Protein AF-0000000086684929 (afdb_homodimer)

Secondary structure (DSSP, 8-state):
-EEEEEEEESS-HHHHHHHHH-GGGGGGT-SSEEEEEE-TT--S--TT-EEEEEEEEEETTEEEEEEEEEEEEEEETTTEEEEEEEPSSS--EEEEEEEEEEESSSS-EEEEEEEEE-SSS--HHHHHHHH-GGGHHHHHHHHHHHHHHHHHHHHHHHHHHHHHH--/-EEEEEEEESS-HHHHHHHHH-GGGGGGT-SSEEEEEE-TT--S--TT-EEEEEEEEEETTEEEEEEEEEEEEEEETTTEEEEEEEPSSS--EEEEEEEEEEESSSS-EEEEEEEEE-SSS--HHHHHHHH-GGGHHHHHHHHHHHHHHHHHHHHHHHHHHHHHHH-

InterPro domains:
  IPR019587 Polyketide cyclase/dehydrase [PF10604] (3-163)
  IPR023393 START-like domain superfamily [G3DSA:3.30.530.20] (1-166)

Radius of gyration: 25.41 Å; Cα contacts (8 Å, |Δi|>4): 736; chains: 2; bounding box: 50×81×49 Å

Nearest PDB structures (foldseek):
  4xrw-assembly1_A  TM=7.288E-01  e=4.968E-08  Amycolatopsis orientalis
  4xrt-assembly1_A  TM=7.512E-01  e=3.433E-07  Streptomyces steffisburgensis
  4dsc-assembly1_B  TM=6.476E-01  e=2.844E-06  Arabidopsis thaliana
  2il5-assembly1_A  TM=6.057E-01  e=1.754E-06  Staphylococcus aureus subsp. aureus USA300
  1jss-assembly2_B  TM=5.641E-01  e=6.942E-04  Mus musculus

Structure (mmCIF, N/CA/C/O backbone):
data_AF-0000000086684929-model_v1
#
loop_
_entity.id
_entity.type
_entity.pdbx_description
1 polymer 'Polyketide cyclase / dehydrase and lipid transport'
#
loop_
_atom_site.group_PDB
_atom_site.id
_atom_site.type_symbol
_atom_site.label_atom_id
_atom_site.label_alt_id
_atom_site.label_comp_id
_atom_site.label_asym_id
_atom_site.label_entity_id
_atom_site.label_seq_id
_atom_site.pdbx_PDB_ins_code
_atom_site.Cartn_x
_atom_site.Cartn_y
_atom_site.Cartn_z
_atom_site.occupancy
_atom_site.B_iso_or_equiv
_atom_site.auth_seq_id
_atom_site.auth_comp_id
_atom_site.auth_asym_id
_atom_site.auth_atom_id
_atom_site.pdbx_PDB_model_num
ATOM 1 N N . MET A 1 1 ? 15.18 -15.984 -14.781 1 94.75 1 MET A N 1
ATOM 2 C CA . MET A 1 1 ? 14.969 -16.719 -13.531 1 94.75 1 MET A CA 1
ATOM 3 C C . MET A 1 1 ? 13.703 -17.562 -13.602 1 94.75 1 MET A C 1
ATOM 5 O O . MET A 1 1 ? 12.68 -17.109 -14.125 1 94.75 1 MET A O 1
ATOM 9 N N . ALA A 1 2 ? 13.734 -18.781 -13.07 1 97.94 2 ALA A N 1
ATOM 10 C CA . ALA A 1 2 ? 12.578 -19.672 -13 1 97.94 2 ALA A CA 1
ATOM 11 C C . ALA A 1 2 ? 12.594 -20.484 -11.711 1 97.94 2 ALA A C 1
ATOM 13 O O . ALA A 1 2 ? 13.648 -20.938 -11.258 1 97.94 2 ALA A O 1
ATOM 14 N N . VAL A 1 3 ? 11.445 -20.656 -11.141 1 98.69 3 VAL A N 1
ATOM 15 C CA . VAL A 1 3 ? 11.312 -21.469 -9.938 1 98.69 3 VAL A CA 1
ATOM 16 C C . VAL A 1 3 ? 10.047 -22.312 -10.016 1 98.69 3 VAL A C 1
ATOM 18 O O . VAL A 1 3 ? 9.125 -21.984 -10.766 1 98.69 3 VAL A O 1
ATOM 21 N N . SER A 1 4 ? 10.062 -23.422 -9.305 1 98.88 4 SER A N 1
ATOM 22 C CA . SER A 1 4 ? 8.914 -24.328 -9.227 1 98.88 4 SER A CA 1
ATOM 23 C C . SER A 1 4 ? 8.875 -25.062 -7.891 1 98.88 4 SER A C 1
ATOM 25 O O . SER A 1 4 ? 9.922 -25.375 -7.32 1 98.88 4 SER A O 1
ATOM 27 N N . GLU A 1 5 ? 7.703 -25.281 -7.375 1 98.88 5 GLU A N 1
ATOM 28 C CA . GLU A 1 5 ? 7.445 -26.078 -6.176 1 98.88 5 GLU A CA 1
ATOM 29 C C . GLU A 1 5 ? 6.254 -27.016 -6.375 1 98.88 5 GLU A C 1
ATOM 31 O O . GLU A 1 5 ? 5.348 -26.703 -7.152 1 98.88 5 GLU A O 1
ATOM 36 N N . SER A 1 6 ? 6.27 -28.125 -5.695 1 98.88 6 SER A N 1
ATOM 37 C CA . SER A 1 6 ? 5.176 -29.078 -5.84 1 98.88 6 SER A CA 1
ATOM 38 C C . SER A 1 6 ? 4.785 -29.672 -4.492 1 98.88 6 SER A C 1
ATOM 40 O O . SER A 1 6 ? 5.543 -29.578 -3.523 1 98.88 6 SER A O 1
ATOM 42 N N . VAL A 1 7 ? 3.621 -30.219 -4.477 1 98.88 7 VAL A N 1
ATOM 43 C CA . VAL A 1 7 ? 3.131 -30.922 -3.297 1 98.88 7 VAL A CA 1
ATOM 44 C C . VAL A 1 7 ? 2.258 -32.094 -3.725 1 98.88 7 VAL A C 1
ATOM 46 O O . VAL A 1 7 ? 1.55 -32.031 -4.73 1 98.88 7 VAL A O 1
ATOM 49 N N . THR A 1 8 ? 2.371 -33.156 -3.043 1 98.81 8 THR A N 1
ATOM 50 C CA . THR A 1 8 ? 1.438 -34.281 -3.191 1 98.81 8 THR A CA 1
ATOM 51 C C . THR A 1 8 ? 0.249 -34.125 -2.25 1 98.81 8 THR A C 1
ATOM 53 O O . THR A 1 8 ? 0.421 -33.781 -1.076 1 98.81 8 THR A O 1
ATOM 56 N N . VAL A 1 9 ? -0.885 -34.375 -2.795 1 98.75 9 VAL A N 1
ATOM 57 C CA . VAL A 1 9 ? -2.119 -34.125 -2.057 1 98.75 9 VAL A CA 1
ATOM 58 C C . VAL A 1 9 ? -2.994 -35.375 -2.076 1 98.75 9 VAL A C 1
ATOM 60 O O . VAL A 1 9 ? -3.154 -36 -3.121 1 98.75 9 VAL A O 1
ATOM 63 N N . ALA A 1 10 ? -3.6 -35.719 -0.967 1 98.44 10 ALA A N 1
ATOM 64 C CA . ALA A 1 10 ? -4.52 -36.875 -0.856 1 98.44 10 ALA A CA 1
ATOM 65 C C . ALA A 1 10 ? -5.934 -36.469 -1.267 1 98.44 10 ALA A C 1
ATOM 67 O O . ALA A 1 10 ? -6.852 -36.469 -0.441 1 98.44 10 ALA A O 1
ATOM 68 N N . CYS A 1 11 ? -6.094 -36.25 -2.555 1 98.19 11 CYS A N 1
ATOM 69 C CA . CYS A 1 11 ? -7.395 -35.938 -3.137 1 98.19 11 CYS A CA 1
ATOM 70 C C . CYS A 1 11 ? -7.426 -36.281 -4.621 1 98.19 11 CYS A C 1
ATOM 72 O O . CYS A 1 11 ? -6.379 -36.438 -5.246 1 98.19 11 CYS A O 1
ATOM 74 N N . PRO A 1 12 ? -8.68 -36.531 -5.125 1 97.81 12 PRO A N 1
ATOM 75 C CA . PRO A 1 12 ? -8.773 -36.719 -6.574 1 97.81 12 PRO A CA 1
ATOM 76 C C . PRO A 1 12 ? -8.266 -35.5 -7.352 1 97.81 12 PRO A C 1
ATOM 78 O O . PRO A 1 12 ? -8.445 -34.375 -6.918 1 97.81 12 PRO A O 1
ATOM 81 N N . ALA A 1 13 ? -7.633 -35.75 -8.5 1 98.25 13 ALA A N 1
ATOM 82 C CA . ALA A 1 13 ? -7.059 -34.688 -9.32 1 98.25 13 ALA A CA 1
ATOM 83 C C . ALA A 1 13 ? -8.117 -33.656 -9.695 1 98.25 13 ALA A C 1
ATOM 85 O O . ALA A 1 13 ? -7.816 -32.469 -9.812 1 98.25 13 ALA A O 1
ATOM 86 N N . GLY A 1 14 ? -9.305 -34.125 -9.867 1 97.81 14 GLY A N 1
ATOM 87 C CA . GLY A 1 14 ? -10.383 -33.219 -10.234 1 97.81 14 GLY A CA 1
ATOM 88 C C . GLY A 1 14 ? -10.617 -32.125 -9.203 1 97.81 14 GLY A C 1
ATOM 89 O O . GLY A 1 14 ? -10.852 -30.984 -9.555 1 97.81 14 GLY A O 1
ATOM 90 N N . SER A 1 15 ? -10.578 -32.469 -7.945 1 97.94 15 SER A N 1
ATOM 91 C CA . SER A 1 15 ? -10.758 -31.5 -6.867 1 97.94 15 SER A CA 1
ATOM 92 C C . SER A 1 15 ? -9.641 -30.453 -6.867 1 97.94 15 SER A C 1
ATOM 94 O O . SER A 1 15 ? -9.898 -29.266 -6.711 1 97.94 15 SER A O 1
ATOM 96 N N . ALA A 1 16 ? -8.469 -30.953 -7.066 1 98.5 16 ALA A N 1
ATOM 97 C CA . ALA A 1 16 ? -7.316 -30.062 -7.117 1 98.5 16 ALA A CA 1
ATOM 98 C C . ALA A 1 16 ? -7.418 -29.109 -8.305 1 98.5 16 ALA A C 1
ATOM 100 O O . ALA A 1 16 ? -7.141 -27.906 -8.172 1 98.5 16 ALA A O 1
ATOM 101 N N . TRP A 1 17 ? -7.84 -29.656 -9.375 1 98.44 17 TRP A N 1
ATOM 102 C CA . TRP A 1 17 ? -7.969 -28.859 -10.586 1 98.44 17 TRP A CA 1
ATOM 103 C C . TRP A 1 17 ? -9 -27.75 -10.398 1 98.44 17 TRP A C 1
ATOM 105 O O . TRP A 1 17 ? -8.758 -26.594 -10.758 1 98.44 17 TRP A O 1
ATOM 115 N N . GLN A 1 18 ? -10.07 -28.062 -9.852 1 97.69 18 GLN A N 1
ATOM 116 C CA . GLN A 1 18 ? -11.109 -27.078 -9.609 1 97.69 18 GLN A CA 1
ATOM 117 C C . GLN A 1 18 ? -10.586 -25.938 -8.727 1 97.69 18 GLN A C 1
ATOM 119 O O . GLN A 1 18 ? -10.844 -24.766 -8.992 1 97.69 18 GLN A O 1
ATOM 124 N N . LEU A 1 19 ? -9.852 -26.281 -7.715 1 98.06 19 LEU A N 1
ATOM 125 C CA . LEU A 1 19 ? -9.336 -25.266 -6.793 1 98.06 19 LEU A CA 1
ATOM 126 C C . LEU A 1 19 ? -8.344 -24.344 -7.492 1 98.06 19 LEU A C 1
ATOM 128 O O . LEU A 1 19 ? -8.422 -23.125 -7.359 1 98.06 19 LEU A O 1
ATOM 132 N N . VAL A 1 20 ? -7.43 -24.938 -8.281 1 97.38 20 VAL A N 1
ATOM 133 C CA . VAL A 1 20 ? -6.375 -24.141 -8.898 1 97.38 20 VAL A CA 1
ATOM 134 C C . VAL A 1 20 ? -6.977 -23.203 -9.938 1 97.38 20 VAL A C 1
ATOM 136 O O . VAL A 1 20 ? -6.445 -22.125 -10.18 1 97.38 20 VAL A O 1
ATOM 139 N N . CYS A 1 21 ? -8.102 -23.562 -10.461 1 97 21 CYS A N 1
ATOM 140 C CA . CYS A 1 21 ? -8.742 -22.766 -11.492 1 97 21 CYS A CA 1
ATOM 141 C C . CYS A 1 21 ? -9.617 -21.688 -10.883 1 97 21 CYS A C 1
ATOM 143 O O . CYS A 1 21 ? -10.07 -20.781 -11.586 1 97 21 CYS A O 1
ATOM 145 N N . THR A 1 22 ? -9.906 -21.781 -9.641 1 97.62 22 THR A N 1
ATOM 146 C CA . THR A 1 22 ? -10.711 -20.781 -8.961 1 97.62 22 THR A CA 1
ATOM 147 C C . THR A 1 22 ? -9.828 -19.641 -8.438 1 97.62 22 THR A C 1
ATOM 149 O O . THR A 1 22 ? -9.648 -19.516 -7.227 1 97.62 22 THR A O 1
ATOM 152 N N . ILE A 1 23 ? -9.414 -18.781 -9.305 1 98.25 23 ILE A N 1
ATOM 153 C CA . ILE A 1 23 ? -8.391 -17.781 -9 1 98.25 23 ILE A CA 1
ATOM 154 C C . ILE A 1 23 ? -8.906 -16.828 -7.922 1 98.25 23 ILE A C 1
ATOM 156 O O . ILE A 1 23 ? -8.117 -16.219 -7.203 1 98.25 23 ILE A O 1
ATOM 160 N N . GLU A 1 24 ? -10.25 -16.719 -7.734 1 97.94 24 GLU A N 1
ATOM 161 C CA . GLU A 1 24 ? -10.859 -15.812 -6.762 1 97.94 24 GLU A CA 1
ATOM 162 C C . GLU A 1 24 ? -10.516 -16.219 -5.336 1 97.94 24 GLU A C 1
ATOM 164 O O . GLU A 1 24 ? -10.641 -15.43 -4.402 1 97.94 24 GLU A O 1
ATOM 169 N N . ARG A 1 25 ? -10.039 -17.422 -5.168 1 98.38 25 ARG A N 1
ATOM 170 C CA . ARG A 1 25 ? -9.734 -17.938 -3.834 1 98.38 25 ARG A CA 1
ATOM 171 C C . ARG A 1 25 ? -8.258 -17.781 -3.504 1 98.38 25 ARG A C 1
ATOM 173 O O . ARG A 1 25 ? -7.816 -18.141 -2.414 1 98.38 25 ARG A O 1
ATOM 180 N N . ILE A 1 26 ? -7.488 -17.25 -4.418 1 98.56 26 ILE A N 1
ATOM 181 C CA . ILE A 1 26 ? -6.039 -17.219 -4.277 1 98.56 26 ILE A CA 1
ATOM 182 C C . ILE A 1 26 ? -5.664 -16.547 -2.957 1 98.56 26 ILE A C 1
ATOM 184 O O . ILE A 1 26 ? -4.668 -16.906 -2.328 1 98.56 26 ILE A O 1
ATOM 188 N N . GLY A 1 27 ? -6.438 -15.555 -2.52 1 98.5 27 GLY A N 1
ATOM 189 C CA . GLY A 1 27 ? -6.164 -14.812 -1.299 1 98.5 27 GLY A CA 1
ATOM 190 C C . GLY A 1 27 ? -6.18 -15.688 -0.057 1 98.5 27 GLY A C 1
ATOM 191 O O . GLY A 1 27 ? -5.602 -15.32 0.97 1 98.5 27 GLY A O 1
ATOM 192 N N . GLU A 1 28 ? -6.898 -16.781 -0.115 1 98.25 28 GLU A N 1
ATOM 193 C CA . GLU A 1 28 ? -6.918 -17.75 0.982 1 98.25 28 GLU A CA 1
ATOM 194 C C . GLU A 1 28 ? -5.566 -18.438 1.128 1 98.25 28 GLU A C 1
ATOM 196 O O . GLU A 1 28 ? -5.258 -19 2.188 1 98.25 28 GLU A O 1
ATOM 201 N N . PHE A 1 29 ? -4.73 -18.422 0.089 1 98.69 29 PHE A N 1
ATOM 202 C CA . PHE A 1 29 ? -3.592 -19.328 0.057 1 98.69 29 PHE A CA 1
ATOM 203 C C . PHE A 1 29 ? -2.287 -18.562 -0.1 1 98.69 29 PHE A C 1
ATOM 205 O O . PHE A 1 29 ? -1.319 -18.812 0.62 1 98.69 29 PHE A O 1
ATOM 212 N N . SER A 1 30 ? -2.199 -17.656 -1.012 1 98.5 30 SER A N 1
ATOM 213 C CA . SER A 1 30 ? -0.975 -16.938 -1.349 1 98.5 30 SER A CA 1
ATOM 214 C C . SER A 1 30 ? -0.605 -15.93 -0.26 1 98.5 30 SER A C 1
ATOM 216 O O . SER A 1 30 ? -1.458 -15.172 0.208 1 98.5 30 SER A O 1
ATOM 218 N N . PRO A 1 31 ? 0.632 -15.867 0.149 1 98.12 31 PRO A N 1
ATOM 219 C CA . PRO A 1 31 ? 1.062 -14.844 1.11 1 98.12 31 PRO A CA 1
ATOM 220 C C . PRO A 1 31 ? 1.263 -13.477 0.467 1 98.12 31 PRO A C 1
ATOM 222 O O . PRO A 1 31 ? 1.467 -12.484 1.171 1 98.12 31 PRO A O 1
ATOM 225 N N . GLU A 1 32 ? 1.276 -13.406 -0.856 1 98.06 32 GLU A N 1
ATOM 226 C CA . GLU A 1 32 ? 1.573 -12.172 -1.576 1 98.06 32 GLU A CA 1
ATOM 227 C C . GLU A 1 32 ? 0.374 -11.711 -2.398 1 98.06 32 GLU A C 1
ATOM 229 O O . GLU A 1 32 ? -0.009 -10.539 -2.346 1 98.06 32 GLU A O 1
ATOM 234 N N . CYS A 1 33 ? -0.235 -12.586 -3.209 1 98.56 33 CYS A N 1
ATOM 235 C CA . CYS A 1 33 ? -1.413 -12.227 -3.992 1 98.56 33 CYS A CA 1
ATOM 236 C C . CYS A 1 33 ? -2.668 -12.234 -3.127 1 98.56 33 CYS A C 1
ATOM 238 O O . CYS A 1 33 ? -3.182 -13.305 -2.787 1 98.56 33 CYS A O 1
ATOM 240 N N . ALA A 1 34 ? -3.24 -11.125 -2.863 1 98.31 34 ALA A N 1
ATOM 241 C CA . ALA A 1 34 ? -4.336 -10.977 -1.908 1 98.31 34 ALA A CA 1
ATOM 242 C C . ALA A 1 34 ? -5.68 -11.266 -2.566 1 98.31 34 ALA A C 1
ATOM 244 O O . ALA A 1 34 ? -6.613 -11.727 -1.905 1 98.31 34 ALA A O 1
ATOM 245 N N . GLU A 1 35 ? -5.766 -10.945 -3.832 1 98.56 35 GLU A N 1
ATOM 246 C CA . GLU A 1 35 ? -7.023 -11.188 -4.535 1 98.56 35 GLU A CA 1
ATOM 247 C C . GLU A 1 35 ? -6.801 -11.266 -6.047 1 98.56 35 GLU A C 1
ATOM 249 O O . GLU A 1 35 ? -5.793 -10.773 -6.555 1 98.56 35 GLU A O 1
ATOM 254 N N . ALA A 1 36 ? -7.773 -11.859 -6.73 1 98.62 36 ALA A N 1
ATOM 255 C CA . ALA A 1 36 ? -7.812 -11.922 -8.188 1 98.62 36 ALA A CA 1
ATOM 256 C C . ALA A 1 36 ? -9.25 -11.891 -8.703 1 98.62 36 ALA A C 1
ATOM 258 O O . ALA A 1 36 ? -10.148 -12.453 -8.07 1 98.62 36 ALA A O 1
ATOM 259 N N . HIS A 1 37 ? -9.367 -11.242 -9.852 1 98.38 37 HIS A N 1
ATOM 260 C CA . HIS A 1 37 ? -10.703 -11.117 -10.438 1 98.38 37 HIS A CA 1
ATOM 261 C C . HIS A 1 37 ? -10.641 -11.188 -11.961 1 98.38 37 HIS A C 1
ATOM 263 O O . HIS A 1 37 ? -9.812 -10.523 -12.586 1 98.38 37 HIS A O 1
ATOM 269 N N . TRP A 1 38 ? -11.547 -11.938 -12.477 1 98.56 38 TRP A N 1
ATOM 270 C CA . TRP A 1 38 ? -11.648 -12.031 -13.93 1 98.56 38 TRP A CA 1
ATOM 271 C C . TRP A 1 38 ? -12.109 -10.711 -14.531 1 98.56 38 TRP A C 1
ATOM 273 O O . TRP A 1 38 ? -12.828 -9.945 -13.883 1 98.56 38 TRP A O 1
ATOM 283 N N . LEU A 1 39 ? -11.648 -10.523 -15.719 1 98.31 39 LEU A N 1
ATOM 284 C CA . LEU A 1 39 ? -12.016 -9.305 -16.438 1 98.31 39 LEU A CA 1
ATOM 285 C C . LEU A 1 39 ? -12.898 -9.617 -17.625 1 98.31 39 LEU A C 1
ATOM 287 O O . LEU A 1 39 ? -12.992 -10.773 -18.047 1 98.31 39 LEU A O 1
ATOM 291 N N . ASP A 1 40 ? -13.562 -8.594 -18.094 1 97.25 40 ASP A N 1
ATOM 292 C CA . ASP A 1 40 ? -14.25 -8.594 -19.375 1 97.25 40 ASP A CA 1
ATOM 293 C C . ASP A 1 40 ? -15.312 -9.695 -19.422 1 97.25 40 ASP A C 1
ATOM 295 O O . ASP A 1 40 ? -15.484 -10.344 -20.453 1 97.25 40 ASP A O 1
ATOM 299 N N . GLY A 1 41 ? -15.828 -10.078 -18.312 1 96.5 41 GLY A N 1
ATOM 300 C CA . GLY A 1 41 ? -16.938 -11 -18.266 1 96.5 41 GLY A CA 1
ATOM 301 C C . GLY A 1 41 ? -16.516 -12.453 -18.141 1 96.5 41 GLY A C 1
ATOM 302 O O . GLY A 1 41 ? -17.344 -13.352 -18.109 1 96.5 41 GLY A O 1
ATOM 303 N N . ALA A 1 42 ? -15.219 -12.703 -18.156 1 96.75 42 ALA A N 1
ATOM 304 C CA . ALA A 1 42 ? -14.734 -14.062 -17.969 1 96.75 42 ALA A CA 1
ATOM 305 C C . ALA A 1 42 ? -15.102 -14.586 -16.578 1 96.75 42 ALA A C 1
ATOM 307 O O . ALA A 1 42 ? -15.164 -13.812 -15.617 1 96.75 42 ALA A O 1
ATOM 308 N N . THR A 1 43 ? -15.344 -15.93 -16.516 1 94.69 43 THR A N 1
ATOM 309 C CA . THR A 1 43 ? -15.711 -16.516 -15.234 1 94.69 43 THR A CA 1
ATOM 310 C C . THR A 1 43 ? -14.812 -17.719 -14.914 1 94.69 43 THR A C 1
ATOM 312 O O . THR A 1 43 ? -15.039 -18.422 -13.93 1 94.69 43 THR A O 1
ATOM 315 N N . GLY A 1 44 ? -13.891 -17.953 -15.789 1 95.88 44 GLY A N 1
ATOM 316 C CA . GLY A 1 44 ? -12.961 -19.062 -15.617 1 95.88 44 GLY A CA 1
ATOM 317 C C . GLY A 1 44 ? -11.844 -19.078 -16.641 1 95.88 44 GLY A C 1
ATOM 318 O O . GLY A 1 44 ? -11.781 -18.188 -17.5 1 95.88 44 GLY A O 1
ATOM 319 N N . PRO A 1 45 ? -10.961 -20.016 -16.469 1 96.88 45 PRO A N 1
ATOM 320 C CA . PRO A 1 45 ? -9.797 -20.047 -17.359 1 96.88 45 PRO A CA 1
ATOM 321 C C . PRO A 1 45 ? -10.164 -20.375 -18.797 1 96.88 45 PRO A C 1
ATOM 323 O O . PRO A 1 45 ? -10.922 -21.328 -19.047 1 96.88 45 PRO A O 1
ATOM 326 N N . ALA A 1 46 ? -9.75 -19.656 -19.672 1 97.81 46 ALA A N 1
ATOM 327 C CA . ALA A 1 46 ? -9.734 -19.828 -21.125 1 97.81 46 ALA A CA 1
ATOM 328 C C . ALA A 1 46 ? -8.578 -19.078 -21.766 1 97.81 46 ALA A C 1
ATOM 330 O O . ALA A 1 46 ? -8.242 -17.969 -21.328 1 97.81 46 ALA A O 1
ATOM 331 N N . VAL A 1 47 ? -8.023 -19.781 -22.75 1 98.44 47 VAL A N 1
ATOM 332 C CA . VAL A 1 47 ? -6.918 -19.094 -23.406 1 98.44 47 VAL A CA 1
ATOM 333 C C . VAL A 1 47 ? -7.379 -17.719 -23.891 1 98.44 47 VAL A C 1
ATOM 335 O O . VAL A 1 47 ? -8.422 -17.609 -24.531 1 98.44 47 VAL A O 1
ATOM 338 N N . GLY A 1 48 ? -6.672 -16.734 -23.484 1 98.44 48 GLY A N 1
ATOM 339 C CA . GLY A 1 48 ? -7.012 -15.375 -23.844 1 98.44 48 GLY A CA 1
ATOM 340 C C . GLY A 1 48 ? -7.777 -14.648 -22.75 1 98.44 48 GLY A C 1
ATOM 341 O O . GLY A 1 48 ? -7.859 -13.414 -22.766 1 98.44 48 GLY A O 1
ATOM 342 N N . ALA A 1 49 ? -8.414 -15.367 -21.828 1 98.56 49 ALA A N 1
ATOM 343 C CA . ALA A 1 49 ? -9.102 -14.734 -20.703 1 98.56 49 ALA A CA 1
ATOM 344 C C . ALA A 1 49 ? -8.133 -13.938 -19.844 1 98.56 49 ALA A C 1
ATOM 346 O O . ALA A 1 49 ? -6.98 -14.336 -19.656 1 98.56 49 ALA A O 1
ATOM 347 N N . ARG A 1 50 ? -8.617 -12.844 -19.406 1 98.69 50 ARG A N 1
ATOM 348 C CA . ARG A 1 50 ? -7.781 -11.961 -18.609 1 98.69 50 ARG A CA 1
ATOM 349 C C . ARG A 1 50 ? -8.32 -11.836 -17.188 1 98.69 50 ARG A C 1
ATOM 351 O O . ARG A 1 50 ? -9.516 -12.031 -16.953 1 98.69 50 ARG A O 1
ATOM 358 N N . PHE A 1 51 ? -7.391 -11.523 -16.219 1 98.81 51 PHE A N 1
ATOM 359 C CA . PHE A 1 51 ? -7.766 -11.234 -14.844 1 98.81 51 PHE A CA 1
ATOM 360 C C . PHE A 1 51 ? -6.742 -10.312 -14.188 1 98.81 51 PHE A C 1
ATOM 362 O O . PHE A 1 51 ? -5.598 -10.227 -14.641 1 98.81 51 PHE A O 1
ATOM 369 N N . ASP A 1 52 ? -7.215 -9.625 -13.188 1 98.62 52 ASP A N 1
ATOM 370 C CA . ASP A 1 52 ? -6.328 -8.805 -12.367 1 98.62 52 ASP A CA 1
ATOM 371 C C . ASP A 1 52 ? -5.953 -9.523 -11.07 1 98.62 52 ASP A C 1
ATOM 373 O O . ASP A 1 52 ? -6.816 -10.094 -10.398 1 98.62 52 ASP A O 1
ATOM 377 N N . GLY A 1 53 ? -4.684 -9.531 -10.805 1 98.56 53 GLY A N 1
ATOM 378 C CA . GLY A 1 53 ? -4.195 -9.945 -9.5 1 98.56 53 GLY A CA 1
ATOM 379 C C . GLY A 1 53 ? -3.646 -8.797 -8.672 1 98.56 53 GLY A C 1
ATOM 380 O O . GLY A 1 53 ? -2.85 -7.996 -9.172 1 98.56 53 GLY A O 1
ATOM 381 N N . THR A 1 54 ? -4.09 -8.68 -7.461 1 98.69 54 THR A N 1
ATOM 382 C CA . THR A 1 54 ? -3.58 -7.664 -6.551 1 98.69 54 THR A CA 1
ATOM 383 C C . THR A 1 54 ? -2.701 -8.289 -5.473 1 98.69 54 THR A C 1
ATOM 385 O O . THR A 1 54 ? -3.139 -9.195 -4.754 1 98.69 54 THR A O 1
ATOM 388 N N . ASN A 1 55 ? -1.462 -7.789 -5.453 1 98.44 55 ASN A N 1
ATOM 389 C CA . ASN A 1 55 ? -0.494 -8.25 -4.461 1 98.44 55 ASN A CA 1
ATOM 390 C C . ASN A 1 55 ? -0.341 -7.25 -3.32 1 98.44 55 ASN A C 1
ATOM 392 O O . ASN A 1 55 ? -0.56 -6.051 -3.508 1 98.44 55 ASN A O 1
ATOM 396 N N . ARG A 1 56 ? -0.028 -7.754 -2.184 1 97.69 56 ARG A N 1
ATOM 397 C CA . ARG A 1 56 ? 0.248 -6.984 -0.974 1 97.69 56 ARG A CA 1
ATOM 398 C C . ARG A 1 56 ? 1.418 -7.582 -0.2 1 97.69 56 ARG A C 1
ATOM 400 O O . ARG A 1 56 ? 1.406 -8.773 0.133 1 97.69 56 ARG A O 1
ATOM 407 N N . VAL A 1 57 ? 2.41 -6.754 0.033 1 96 57 VAL A N 1
ATOM 408 C CA . VAL A 1 57 ? 3.553 -7.238 0.8 1 96 57 VAL A CA 1
ATOM 409 C C . VAL A 1 57 ? 3.924 -6.219 1.875 1 96 57 VAL A C 1
ATOM 411 O O . VAL A 1 57 ? 3.854 -5.008 1.643 1 96 57 VAL A O 1
ATOM 414 N N . THR A 1 58 ? 4.316 -6.766 3.006 1 94.44 58 THR A N 1
ATOM 415 C CA . THR A 1 58 ? 4.824 -5.891 4.055 1 94.44 58 THR A CA 1
ATOM 416 C C . THR A 1 58 ? 6.223 -5.391 3.711 1 94.44 58 THR A C 1
ATOM 418 O O . THR A 1 58 ? 7.09 -6.172 3.314 1 94.44 58 THR A O 1
ATOM 421 N N . VAL A 1 59 ? 6.43 -4.125 3.764 1 89.88 59 VAL A N 1
ATOM 422 C CA . VAL A 1 59 ? 7.738 -3.506 3.586 1 89.88 59 VAL A CA 1
ATOM 423 C C . VAL A 1 59 ? 8.062 -2.625 4.789 1 89.88 59 VAL A C 1
ATOM 425 O O . VAL A 1 59 ? 7.234 -2.471 5.691 1 89.88 59 VAL A O 1
ATOM 428 N N . ASP A 1 60 ? 9.32 -2.088 4.727 1 84.31 60 ASP A N 1
ATOM 429 C CA . ASP A 1 60 ? 9.703 -1.181 5.801 1 84.31 60 ASP A CA 1
ATOM 430 C C . ASP A 1 60 ? 8.82 0.061 5.82 1 84.31 60 ASP A C 1
ATOM 432 O O . ASP A 1 60 ? 8.773 0.815 4.844 1 84.31 60 ASP A O 1
ATOM 436 N N . GLY A 1 61 ? 7.996 0.115 6.855 1 85.56 61 GLY A N 1
ATOM 437 C CA . GLY A 1 61 ? 7.207 1.319 7.062 1 85.56 61 GLY A CA 1
ATOM 438 C C . GLY A 1 61 ? 5.77 1.182 6.594 1 85.56 61 GLY A C 1
ATOM 439 O O . GLY A 1 61 ? 5.012 2.152 6.602 1 85.56 61 GLY A O 1
ATOM 440 N N . GLY A 1 62 ? 5.453 0.05 6.039 1 93.62 62 GLY A N 1
ATOM 441 C CA . GLY A 1 62 ?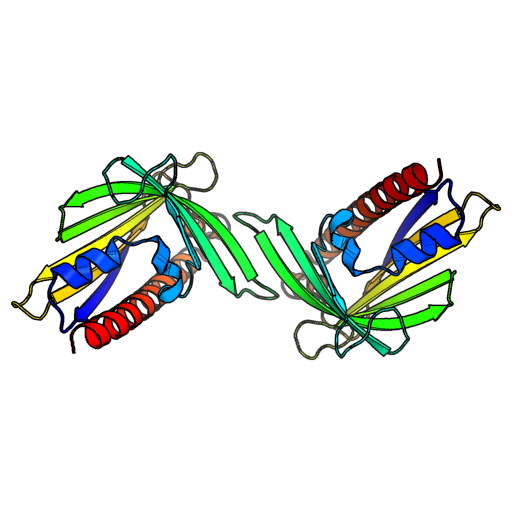 4.066 -0.145 5.637 1 93.62 62 GLY A CA 1
ATOM 442 C C . GLY A 1 62 ? 3.871 -1.35 4.738 1 93.62 62 GLY A C 1
ATOM 443 O O . GLY A 1 62 ? 4.465 -2.406 4.965 1 93.62 62 GLY A O 1
ATOM 444 N N . GLU A 1 63 ? 2.902 -1.119 3.824 1 96.5 63 GLU A N 1
ATOM 445 C CA . GLU A 1 63 ? 2.609 -2.164 2.848 1 96.5 63 GLU A CA 1
ATOM 446 C C . GLU A 1 63 ? 2.723 -1.635 1.421 1 96.5 63 GLU A C 1
ATOM 448 O O . GLU A 1 63 ? 2.328 -0.501 1.141 1 96.5 63 GLU A O 1
ATOM 453 N N . LEU A 1 64 ? 3.275 -2.441 0.563 1 96.25 64 LEU A N 1
ATOM 454 C CA . LEU A 1 64 ? 3.242 -2.209 -0.877 1 96.25 64 LEU A CA 1
ATOM 455 C C . LEU A 1 64 ? 2.127 -3.016 -1.532 1 96.25 64 LEU A C 1
ATOM 457 O O . LEU A 1 64 ? 2.045 -4.23 -1.348 1 96.25 64 LEU A O 1
ATOM 461 N N . VAL A 1 65 ? 1.324 -2.344 -2.23 1 97.69 65 VAL A N 1
ATOM 462 C CA . VAL A 1 65 ? 0.186 -2.963 -2.9 1 97.69 65 VAL A CA 1
ATOM 463 C C . VAL A 1 65 ? 0.253 -2.684 -4.402 1 97.69 65 VAL A C 1
ATOM 465 O O . VAL A 1 65 ? 0.477 -1.544 -4.816 1 97.69 65 VAL A O 1
ATOM 468 N N . TRP A 1 66 ? 0.116 -3.674 -5.234 1 97.5 66 TRP A N 1
ATOM 469 C CA . TRP A 1 66 ? 0.117 -3.443 -6.676 1 97.5 66 TRP A CA 1
ATOM 470 C C . TRP A 1 66 ? -0.8 -4.434 -7.387 1 97.5 66 TRP A C 1
ATOM 472 O O . TRP A 1 66 ? -1.023 -5.543 -6.898 1 97.5 66 TRP A O 1
ATOM 482 N N . THR A 1 67 ? -1.335 -4.059 -8.438 1 97.75 67 THR A N 1
ATOM 483 C CA . THR A 1 67 ? -2.184 -4.887 -9.289 1 97.75 67 THR A CA 1
ATOM 484 C C . THR A 1 67 ? -1.556 -5.07 -10.664 1 97.75 67 THR A C 1
ATOM 486 O O . THR A 1 67 ? -1.024 -4.117 -11.242 1 97.75 67 THR A O 1
ATOM 489 N N . ARG A 1 68 ? -1.618 -6.281 -11.18 1 97.94 68 ARG A N 1
ATOM 490 C CA . ARG A 1 68 ? -1.174 -6.586 -12.539 1 97.94 68 ARG A CA 1
ATOM 491 C C . ARG A 1 68 ? -2.236 -7.371 -13.297 1 97.94 68 ARG A C 1
ATOM 493 O O . ARG A 1 68 ? -2.961 -8.18 -12.711 1 97.94 68 ARG A O 1
ATOM 500 N N . THR A 1 69 ? -2.258 -7.094 -14.539 1 98.31 69 THR A N 1
ATOM 501 C CA . THR A 1 69 ? -3.16 -7.84 -15.406 1 98.31 69 THR A CA 1
ATOM 502 C C . THR A 1 69 ? -2.477 -9.094 -15.945 1 98.31 69 THR A C 1
ATOM 504 O O . THR A 1 69 ? -1.32 -9.047 -16.359 1 98.31 69 THR A O 1
ATOM 507 N N . CYS A 1 70 ? -3.195 -10.141 -15.844 1 98.69 70 CYS A N 1
ATOM 508 C CA . CYS A 1 70 ? -2.723 -11.438 -16.312 1 98.69 70 CYS A CA 1
ATOM 509 C C . CYS A 1 70 ? -3.545 -11.922 -17.5 1 98.69 70 CYS A C 1
ATOM 511 O O . CYS A 1 70 ? -4.723 -11.57 -17.625 1 98.69 70 CYS A O 1
ATOM 513 N N . THR A 1 71 ? -2.932 -12.648 -18.391 1 98.75 71 THR A N 1
ATOM 514 C CA . THR A 1 71 ? -3.594 -13.258 -19.547 1 98.75 71 THR A CA 1
ATOM 515 C C . THR A 1 71 ? -3.305 -14.758 -19.609 1 98.75 71 THR A C 1
ATOM 517 O O . THR A 1 71 ? -2.145 -15.172 -19.594 1 98.75 71 THR A O 1
ATOM 520 N N . VAL A 1 72 ? -4.379 -15.547 -19.688 1 98.81 72 VAL A N 1
ATOM 521 C CA . VAL A 1 72 ? -4.219 -16.984 -19.797 1 98.81 72 VAL A CA 1
ATOM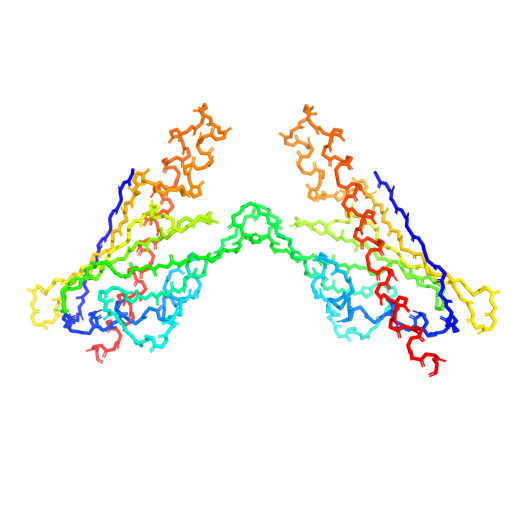 522 C C . VAL A 1 72 ? -3.639 -17.328 -21.172 1 98.81 72 VAL A C 1
ATOM 524 O O . VAL A 1 72 ? -4.168 -16.906 -22.203 1 98.81 72 VAL A O 1
ATOM 527 N N . THR A 1 73 ? -2.59 -18.125 -21.172 1 98.75 73 THR A N 1
ATOM 528 C CA . THR A 1 73 ? -1.897 -18.406 -22.422 1 98.75 73 THR A CA 1
ATOM 529 C C . THR A 1 73 ? -2.006 -19.875 -22.781 1 98.75 73 THR A C 1
ATOM 531 O O . THR A 1 73 ? -1.816 -20.266 -23.938 1 98.75 73 THR A O 1
ATOM 534 N N . ALA A 1 74 ? -2.242 -20.75 -21.844 1 98.75 74 ALA A N 1
ATOM 535 C CA . ALA A 1 74 ? -2.396 -22.188 -22.078 1 98.75 74 ALA A CA 1
ATOM 536 C C . ALA A 1 74 ? -3.373 -22.797 -21.078 1 98.75 74 ALA A C 1
ATOM 538 O O . ALA A 1 74 ? -3.393 -22.422 -19.906 1 98.75 74 ALA A O 1
ATOM 539 N N . LEU A 1 75 ? -4.141 -23.75 -21.672 1 98.62 75 LEU A N 1
ATOM 540 C CA . LEU A 1 75 ? -5.094 -24.484 -20.844 1 98.62 75 LEU A CA 1
ATOM 541 C C . LEU A 1 75 ? -5.262 -25.906 -21.375 1 98.62 75 LEU A C 1
ATOM 543 O O . LEU A 1 75 ? -5.613 -26.109 -22.531 1 98.62 75 LEU A O 1
ATOM 547 N N . VAL A 1 76 ? -4.895 -26.797 -20.578 1 98.44 76 VAL A N 1
ATOM 548 C CA . VAL A 1 76 ? -5.281 -28.203 -20.734 1 98.44 76 VAL A CA 1
ATOM 549 C C . VAL A 1 76 ? -6.199 -28.625 -19.594 1 98.44 76 VAL A C 1
ATOM 551 O O . VAL A 1 76 ? -5.734 -28.891 -18.484 1 98.44 76 VAL A O 1
ATOM 554 N N . PRO A 1 77 ? -7.5 -28.641 -19.922 1 97.12 77 PRO A N 1
ATOM 555 C CA . PRO A 1 77 ? -8.453 -28.906 -18.844 1 97.12 77 PRO A CA 1
ATOM 556 C C . PRO A 1 77 ? -8.07 -30.109 -17.984 1 97.12 77 PRO A C 1
ATOM 558 O O . PRO A 1 77 ? -7.75 -31.172 -18.531 1 97.12 77 PRO A O 1
ATOM 561 N N . GLY A 1 78 ? -7.969 -29.844 -16.672 1 97.56 78 GLY A N 1
ATOM 562 C CA . GLY A 1 78 ? -7.684 -30.906 -15.719 1 97.56 78 GLY A CA 1
ATOM 563 C C . GLY A 1 78 ? -6.199 -31.109 -15.477 1 97.56 78 GLY A C 1
ATOM 564 O O . GLY A 1 78 ? -5.812 -31.922 -14.617 1 97.56 78 GLY A O 1
ATOM 565 N N . GLU A 1 79 ? -5.41 -30.375 -16.219 1 98 79 GLU A N 1
ATOM 566 C CA . GLU A 1 79 ? -3.996 -30.734 -16.172 1 98 79 GLU A CA 1
ATOM 567 C C . GLU A 1 79 ? -3.121 -29.484 -16.047 1 98 79 GLU A C 1
ATOM 569 O O . GLU A 1 79 ? -2.217 -29.438 -15.211 1 98 79 GLU A O 1
ATOM 574 N N . HIS A 1 80 ? -3.381 -28.562 -16.875 1 98.5 80 HIS A N 1
ATOM 575 C CA . HIS A 1 80 ? -2.414 -27.469 -16.984 1 98.5 80 HIS A CA 1
ATOM 576 C C . HIS A 1 80 ? -3.111 -26.125 -17.203 1 98.5 80 HIS A C 1
ATOM 578 O O . HIS A 1 80 ? -4.004 -26.031 -18.047 1 98.5 80 HIS A O 1
ATOM 584 N N . PHE A 1 81 ? -2.75 -25.109 -16.391 1 98.12 81 PHE A N 1
ATOM 585 C CA . PHE A 1 81 ? -3.236 -23.734 -16.422 1 98.12 81 PHE A CA 1
ATOM 586 C C . PHE A 1 81 ? -2.076 -22.75 -16.359 1 98.12 81 PHE A C 1
ATOM 588 O O . PHE A 1 81 ? -1.408 -22.641 -15.328 1 98.12 81 PHE A O 1
ATOM 595 N N . ALA A 1 82 ? -1.831 -22.016 -17.5 1 98.88 82 ALA A N 1
ATOM 596 C CA . ALA A 1 82 ? -0.724 -21.062 -17.516 1 98.88 82 ALA A CA 1
ATOM 597 C C . ALA A 1 82 ? -1.207 -19.672 -17.906 1 98.88 82 ALA A C 1
ATOM 599 O O . ALA A 1 82 ? -2.146 -19.516 -18.688 1 98.88 82 ALA A O 1
ATOM 600 N N . TYR A 1 83 ? -0.598 -18.656 -17.344 1 98.81 83 TYR A N 1
ATOM 601 C CA . TYR A 1 83 ? -0.904 -17.266 -17.672 1 98.81 83 TYR A CA 1
ATOM 602 C C . TYR A 1 83 ? 0.343 -16.391 -17.578 1 98.81 83 TYR A C 1
ATOM 604 O O . TYR A 1 83 ? 1.285 -16.719 -16.859 1 98.81 83 TYR A O 1
ATOM 612 N N . VAL A 1 84 ? 0.329 -15.289 -18.297 1 98.81 84 VAL A N 1
ATOM 613 C CA . VAL A 1 84 ? 1.413 -14.312 -18.234 1 98.81 84 VAL A CA 1
ATOM 614 C C . VAL A 1 84 ? 0.952 -13.086 -17.469 1 98.81 84 VAL A C 1
ATOM 616 O O . VAL A 1 84 ? -0.239 -12.766 -17.438 1 98.81 84 VAL A O 1
ATOM 619 N N . VAL A 1 85 ? 1.906 -12.469 -16.797 1 98.75 85 VAL A N 1
ATOM 620 C CA . VAL A 1 85 ? 1.694 -11.219 -16.078 1 98.75 85 VAL A CA 1
ATOM 621 C C . VAL A 1 85 ? 2.275 -10.055 -16.875 1 98.75 85 VAL A C 1
ATOM 623 O O . VAL A 1 85 ? 3.467 -10.047 -17.203 1 98.75 85 VAL A O 1
ATOM 626 N N . GLY A 1 86 ? 1.455 -9.102 -17.188 1 98.06 86 GLY A N 1
ATOM 627 C CA . GLY A 1 86 ? 1.934 -7.926 -17.891 1 98.06 86 GLY A CA 1
ATOM 628 C C . GLY A 1 86 ? 2.721 -6.977 -17.016 1 98.06 86 GLY A C 1
ATOM 629 O O . GLY A 1 86 ? 2.443 -6.855 -15.82 1 98.06 86 GLY A O 1
ATOM 630 N N . ASP A 1 87 ? 3.684 -6.359 -17.688 1 95.81 87 ASP A N 1
ATOM 631 C CA . ASP A 1 87 ? 4.418 -5.359 -16.922 1 95.81 87 ASP A CA 1
ATOM 632 C C . ASP A 1 87 ? 3.57 -4.109 -16.688 1 95.81 87 ASP A C 1
ATOM 634 O O . ASP A 1 87 ? 2.443 -4.02 -17.188 1 95.81 87 ASP A O 1
ATOM 638 N N . ARG A 1 88 ? 3.998 -3.139 -15.867 1 92.94 88 ARG A N 1
ATOM 639 C CA . ARG A 1 88 ? 3.213 -1.99 -15.43 1 92.94 88 ARG A CA 1
ATOM 640 C C . ARG A 1 88 ? 3.254 -0.87 -16.469 1 92.94 88 ARG A C 1
ATOM 642 O O . ARG A 1 88 ? 2.697 0.208 -16.234 1 92.94 88 ARG A O 1
ATOM 649 N N . PHE A 1 89 ? 3.922 -0.995 -17.547 1 93.44 89 PHE A N 1
ATOM 650 C CA . PHE A 1 89 ? 4.062 0.036 -18.562 1 93.44 89 PHE A CA 1
ATOM 651 C C . PHE A 1 89 ? 3.062 -0.177 -19.703 1 93.44 89 PHE A C 1
ATOM 653 O O . PHE A 1 89 ? 1.91 0.249 -19.594 1 93.44 89 PHE A O 1
ATOM 660 N N . ASP A 1 90 ? 3.316 -1.053 -20.609 1 94.5 90 ASP A N 1
ATOM 661 C CA . ASP A 1 90 ? 2.404 -1.262 -21.734 1 94.5 90 ASP A CA 1
ATOM 662 C C . ASP A 1 90 ? 1.774 -2.652 -21.672 1 94.5 90 ASP A C 1
ATOM 664 O O . ASP A 1 90 ? 1.143 -3.094 -22.641 1 94.5 90 ASP A O 1
ATOM 668 N N . GLY A 1 91 ? 2.006 -3.375 -20.625 1 96.19 91 GLY A N 1
ATOM 669 C CA . GLY A 1 91 ? 1.359 -4.664 -20.438 1 96.19 91 GLY A CA 1
ATOM 670 C C . GLY A 1 91 ? 2.086 -5.801 -21.125 1 96.19 91 GLY A C 1
ATOM 671 O O . GLY A 1 91 ? 1.559 -6.91 -21.234 1 96.19 91 GLY A O 1
ATOM 672 N N . THR A 1 92 ? 3.297 -5.477 -21.578 1 98.06 92 THR A N 1
ATOM 673 C CA . THR A 1 92 ? 4.086 -6.543 -22.188 1 98.06 92 THR A CA 1
ATOM 674 C C . THR A 1 92 ? 4.344 -7.668 -21.188 1 98.06 92 THR A C 1
ATOM 676 O O . THR A 1 92 ? 4.648 -7.41 -20.016 1 98.06 92 THR A O 1
ATOM 679 N N . ALA A 1 93 ? 4.219 -8.883 -21.594 1 98.44 93 ALA A N 1
ATOM 680 C CA . ALA A 1 93 ? 4.379 -10.039 -20.719 1 98.44 93 ALA A CA 1
ATOM 681 C C . ALA A 1 93 ? 5.754 -10.031 -20.062 1 98.44 93 ALA A C 1
ATOM 683 O O . ALA A 1 93 ? 6.781 -10.07 -20.734 1 98.44 93 ALA A O 1
ATOM 684 N N . ALA A 1 94 ? 5.746 -10.062 -18.719 1 98.25 94 ALA A N 1
ATOM 685 C CA . ALA A 1 94 ? 6.996 -9.969 -17.969 1 98.25 94 ALA A CA 1
ATOM 686 C C . ALA A 1 94 ? 7.316 -11.281 -17.281 1 98.25 94 ALA A C 1
ATOM 688 O O . ALA A 1 94 ? 8.484 -11.578 -17 1 98.25 94 ALA A O 1
ATOM 689 N N . SER A 1 95 ? 6.355 -12 -16.969 1 98.62 95 SER A N 1
ATOM 690 C CA . SER A 1 95 ? 6.539 -13.297 -16.312 1 98.62 95 SER A CA 1
ATOM 691 C C . SER A 1 95 ? 5.391 -14.242 -16.641 1 98.62 95 SER A C 1
ATOM 693 O O . SER A 1 95 ? 4.348 -13.812 -17.125 1 98.62 95 SER A O 1
ATOM 695 N N . GLU A 1 96 ? 5.668 -15.484 -16.391 1 98.88 96 GLU A N 1
ATOM 696 C CA . GLU A 1 96 ? 4.664 -16.531 -16.562 1 98.88 96 GLU A CA 1
ATOM 697 C C . GLU A 1 96 ? 4.508 -17.359 -15.289 1 98.88 96 GLU A C 1
ATOM 699 O O . GLU A 1 96 ? 5.5 -17.734 -14.656 1 98.88 96 GLU A O 1
ATOM 704 N N . TRP A 1 97 ? 3.283 -17.578 -14.945 1 98.88 97 TRP A N 1
ATOM 705 C CA . TRP A 1 97 ? 2.912 -18.516 -13.891 1 98.88 97 TRP A CA 1
ATOM 706 C C . TRP A 1 97 ? 2.16 -19.719 -14.461 1 98.88 97 TRP A C 1
ATOM 708 O O . TRP A 1 97 ? 1.519 -19.609 -15.508 1 98.88 97 TRP A O 1
ATOM 718 N N . ALA A 1 98 ? 2.254 -20.828 -13.781 1 98.81 98 ALA A N 1
ATOM 719 C CA . ALA A 1 98 ? 1.475 -22 -14.203 1 98.81 98 ALA A CA 1
ATOM 720 C C . ALA A 1 98 ? 1.184 -22.922 -13.023 1 98.81 98 ALA A C 1
ATOM 722 O O . ALA A 1 98 ? 1.939 -22.938 -12.047 1 98.81 98 ALA A O 1
ATOM 723 N N . PHE A 1 99 ? 0.079 -23.578 -13.164 1 98.81 99 PHE A N 1
ATOM 724 C CA . PHE A 1 99 ? -0.25 -24.719 -12.328 1 98.81 99 PHE A CA 1
ATOM 725 C C . PHE A 1 99 ? -0.379 -25.984 -13.18 1 98.81 99 PHE A C 1
ATOM 727 O O . PHE A 1 99 ? -0.931 -25.938 -14.281 1 98.81 99 PHE A O 1
ATOM 734 N N . THR A 1 100 ? 0.141 -27.047 -12.664 1 98.81 100 THR A N 1
ATOM 735 C CA . THR A 1 100 ? -0.067 -28.359 -13.234 1 98.81 100 THR A CA 1
ATOM 736 C C . THR A 1 100 ? -0.604 -29.328 -12.188 1 98.81 100 THR A C 1
ATOM 738 O O . THR A 1 100 ? -0.126 -29.359 -11.055 1 98.81 100 THR A O 1
ATOM 741 N N . VAL A 1 101 ? -1.607 -30.047 -12.57 1 98.81 101 VAL A N 1
ATOM 742 C CA . VAL A 1 101 ? -2.16 -31.094 -11.734 1 98.81 101 VAL A CA 1
ATOM 743 C C . VAL A 1 101 ? -1.972 -32.469 -12.414 1 98.81 101 VAL A C 1
ATOM 745 O O . VAL A 1 101 ? -2.348 -32.625 -13.57 1 98.81 101 VAL A O 1
ATOM 748 N N . LEU A 1 102 ? -1.329 -33.344 -11.68 1 98.62 102 LEU A N 1
ATOM 749 C CA . LEU A 1 102 ? -1.104 -34.688 -12.195 1 98.62 102 LEU A CA 1
ATOM 750 C C . LEU A 1 102 ? -1.68 -35.719 -11.25 1 98.62 102 LEU A C 1
ATOM 752 O O . LEU A 1 102 ? -1.285 -35.812 -10.086 1 98.62 102 LEU A O 1
ATOM 756 N N . ALA A 1 103 ? -2.584 -36.531 -11.773 1 98.19 103 ALA A N 1
ATOM 757 C CA . ALA A 1 103 ? -3.1 -37.656 -10.977 1 98.19 103 ALA A CA 1
ATOM 758 C C . ALA A 1 103 ? -2.01 -38.688 -10.711 1 98.19 103 ALA A C 1
ATOM 760 O O . ALA A 1 103 ? -1.264 -39.062 -11.617 1 98.19 103 ALA A O 1
ATOM 761 N N . ARG A 1 104 ? -1.938 -39.094 -9.484 1 97.88 104 ARG A N 1
ATOM 762 C CA . ARG A 1 104 ? -1.037 -40.156 -9.125 1 97.88 104 ARG A CA 1
ATOM 763 C C . ARG A 1 104 ? -1.811 -41.469 -8.875 1 97.88 104 ARG A C 1
ATOM 765 O O . ARG A 1 104 ? -1.29 -42.562 -9.094 1 97.88 104 ARG A O 1
ATOM 772 N N . SER A 1 105 ? -2.973 -41.375 -8.344 1 96.75 105 SER A N 1
ATOM 773 C CA . SER A 1 105 ? -3.99 -42.406 -8.164 1 96.75 105 SER A CA 1
ATOM 774 C C . SER A 1 105 ? -5.395 -41.812 -8.219 1 96.75 105 SER A C 1
ATOM 776 O O . SER A 1 105 ? -5.562 -40.656 -8.562 1 96.75 105 SER A O 1
ATOM 778 N N . ALA A 1 106 ? -6.301 -42.719 -7.926 1 96 106 ALA A N 1
ATOM 779 C CA . ALA A 1 106 ? -7.676 -42.219 -7.895 1 96 106 ALA A CA 1
ATOM 780 C C . ALA A 1 106 ? -7.871 -41.219 -6.77 1 96 106 ALA A C 1
ATOM 782 O O . ALA A 1 106 ? -8.719 -40.312 -6.863 1 96 106 ALA A O 1
ATOM 783 N N . GLU A 1 107 ? -7.027 -41.25 -5.773 1 97.06 107 GLU A N 1
ATOM 784 C CA . GLU A 1 107 ? -7.266 -40.438 -4.59 1 97.06 107 GLU A CA 1
ATOM 785 C C . GLU A 1 107 ? -6.043 -39.594 -4.246 1 97.06 107 GLU A C 1
ATOM 787 O O . GLU A 1 107 ? -5.941 -39.062 -3.141 1 97.06 107 GLU A O 1
ATOM 792 N N . THR A 1 108 ? -5.141 -39.5 -5.074 1 98.31 108 THR A N 1
ATOM 793 C CA . THR A 1 108 ? -3.928 -38.75 -4.816 1 98.31 108 THR A CA 1
ATOM 794 C C . THR A 1 108 ? -3.473 -38 -6.074 1 98.31 108 THR A C 1
ATOM 796 O O . THR A 1 108 ? -3.539 -38.562 -7.176 1 98.31 108 THR A O 1
ATOM 799 N N . CYS A 1 109 ? -2.99 -36.812 -5.914 1 98.69 109 CYS A N 1
ATOM 800 C CA . CYS A 1 109 ? -2.469 -36.031 -7.035 1 98.69 109 CYS A CA 1
ATOM 801 C C . CYS A 1 109 ? -1.297 -35.188 -6.598 1 98.69 109 CYS A C 1
ATOM 803 O O . CYS A 1 109 ? -0.97 -35.125 -5.41 1 98.69 109 CYS A O 1
ATOM 805 N N . ARG A 1 110 ? -0.704 -34.656 -7.605 1 98.88 110 ARG A N 1
ATOM 806 C CA . ARG A 1 110 ? 0.383 -33.719 -7.402 1 98.88 110 ARG A CA 1
ATOM 807 C C . ARG A 1 110 ? 0.052 -32.375 -8.023 1 98.88 110 ARG A C 1
ATOM 809 O O . ARG A 1 110 ? -0.364 -32.281 -9.18 1 98.88 110 ARG A O 1
ATOM 816 N N . ILE A 1 111 ? 0.147 -31.297 -7.23 1 98.94 111 ILE A N 1
ATOM 817 C CA . ILE A 1 111 ? 0.001 -29.938 -7.73 1 98.94 111 ILE A CA 1
ATOM 818 C C . ILE A 1 111 ? 1.374 -29.281 -7.844 1 98.94 111 ILE A C 1
ATOM 820 O O . ILE A 1 111 ? 2.162 -29.312 -6.895 1 98.94 111 ILE A O 1
ATOM 824 N N . THR A 1 112 ? 1.684 -28.828 -8.984 1 98.94 112 THR A N 1
ATOM 825 C CA . THR A 1 112 ? 2.912 -28.078 -9.203 1 98.94 112 THR A CA 1
ATOM 826 C C . THR A 1 112 ? 2.602 -26.641 -9.586 1 98.94 112 THR A C 1
ATOM 828 O O . THR A 1 112 ? 1.748 -26.375 -10.438 1 98.94 112 THR A O 1
ATOM 831 N N . GLN A 1 113 ? 3.219 -25.656 -8.914 1 98.94 113 GLN A N 1
ATOM 832 C CA . GLN A 1 113 ? 3.191 -24.25 -9.273 1 98.94 113 GLN A CA 1
ATOM 833 C C . GLN A 1 113 ? 4.559 -23.781 -9.773 1 98.94 113 GLN A C 1
ATOM 835 O O . GLN A 1 113 ? 5.586 -24.094 -9.164 1 98.94 113 GLN A O 1
ATOM 840 N N . SER A 1 114 ? 4.559 -23.062 -10.891 1 98.88 114 SER A N 1
ATOM 841 C CA . SER A 1 114 ? 5.824 -22.625 -11.461 1 98.88 114 SER A CA 1
ATOM 842 C C . SER A 1 114 ? 5.762 -21.156 -11.883 1 98.88 114 SER A C 1
ATOM 844 O O . SER A 1 114 ? 4.676 -20.594 -12.062 1 98.88 114 SER A O 1
ATOM 846 N N . PHE A 1 115 ? 6.91 -20.578 -11.945 1 98.81 115 PHE A N 1
ATOM 847 C CA . PHE A 1 115 ? 7.121 -19.188 -12.344 1 98.81 115 PHE A CA 1
ATOM 848 C C . PHE A 1 115 ? 8.359 -19.062 -13.219 1 98.81 115 PHE A C 1
ATOM 850 O O . PHE A 1 115 ? 9.375 -19.719 -12.977 1 98.81 115 PHE A O 1
ATOM 857 N N . ARG A 1 116 ? 8.281 -18.219 -14.211 1 98.56 116 ARG A N 1
ATOM 858 C CA . ARG A 1 116 ? 9.492 -17.812 -14.914 1 98.56 116 ARG A CA 1
ATOM 859 C C . ARG A 1 116 ? 9.375 -16.391 -15.43 1 98.56 116 ARG A C 1
ATOM 861 O O . ARG A 1 116 ? 8.305 -15.953 -15.852 1 98.56 116 ARG A O 1
ATOM 868 N N . HIS A 1 117 ? 10.516 -15.68 -15.422 1 98.25 117 HIS A N 1
ATOM 869 C CA . HIS A 1 117 ? 10.578 -14.375 -16.062 1 98.25 117 HIS A CA 1
ATOM 870 C C . HIS A 1 117 ? 10.617 -14.5 -17.578 1 98.25 117 HIS A C 1
ATOM 872 O O . HIS A 1 117 ? 11.281 -15.398 -18.109 1 98.25 117 HIS A O 1
ATOM 878 N N . LEU A 1 118 ? 9.938 -13.641 -18.188 1 98.12 118 LEU A N 1
ATOM 879 C CA . LEU A 1 118 ? 9.984 -13.531 -19.641 1 98.12 118 LEU A CA 1
ATOM 880 C C . LEU A 1 118 ? 10.852 -12.352 -20.078 1 98.12 118 LEU A C 1
ATOM 882 O O . LEU A 1 118 ? 11.023 -11.398 -19.328 1 98.12 118 LEU A O 1
ATOM 886 N N . PRO A 1 119 ? 11.391 -12.406 -21.281 1 94.88 119 PRO A N 1
ATOM 887 C CA . PRO A 1 119 ? 12.422 -11.43 -21.656 1 94.88 119 PRO A CA 1
ATOM 888 C C . PRO A 1 119 ? 11.844 -10.094 -22.094 1 94.88 119 PRO A C 1
ATOM 890 O O . PRO A 1 119 ? 12.523 -9.07 -22.031 1 94.88 119 PRO A O 1
ATOM 893 N N . ASP A 1 120 ? 10.648 -10.102 -22.516 1 95.5 120 ASP A N 1
ATOM 894 C CA . ASP A 1 120 ? 10.164 -8.93 -23.234 1 95.5 120 ASP A CA 1
ATOM 895 C C . ASP A 1 120 ? 9.633 -7.875 -22.266 1 95.5 120 ASP A C 1
ATOM 897 O O . ASP A 1 120 ? 9.906 -6.684 -22.422 1 95.5 120 ASP A O 1
ATOM 901 N N . GLY A 1 121 ? 8.891 -8.297 -21.281 1 95.5 121 GLY A N 1
ATOM 902 C CA . GLY A 1 121 ? 8.281 -7.355 -20.359 1 95.5 121 GLY A CA 1
ATOM 903 C C . GLY A 1 121 ? 9.203 -6.977 -19.203 1 95.5 121 GLY A C 1
ATOM 904 O O . GLY A 1 121 ? 10.094 -7.742 -18.844 1 95.5 121 GLY A O 1
ATOM 905 N N . MET A 1 122 ? 8.992 -5.793 -18.672 1 95.25 122 MET A N 1
ATOM 906 C CA . MET A 1 122 ? 9.781 -5.281 -17.562 1 95.25 122 MET A CA 1
ATOM 907 C C . MET A 1 122 ? 9.125 -5.625 -16.234 1 95.25 122 MET A C 1
ATOM 909 O O . MET A 1 122 ? 8.195 -4.941 -15.797 1 95.25 122 MET A O 1
ATOM 913 N N . SER A 1 123 ? 9.664 -6.613 -15.531 1 95 123 SER A N 1
ATOM 914 C CA . SER A 1 123 ? 9.172 -6.941 -14.195 1 95 123 SER A CA 1
ATOM 915 C C . SER A 1 123 ? 9.734 -5.988 -13.148 1 95 123 SER A C 1
ATOM 917 O O . SER A 1 123 ? 10.688 -5.25 -13.422 1 95 123 SER A O 1
ATOM 919 N N . GLY A 1 124 ? 9.094 -5.965 -11.984 1 94 124 GLY A N 1
ATOM 920 C CA . GLY A 1 124 ? 9.656 -5.203 -10.883 1 94 124 GLY A CA 1
ATOM 921 C C . GLY A 1 124 ? 11.07 -5.617 -10.523 1 94 124 GLY A C 1
ATOM 922 O O . GLY A 1 124 ? 11.922 -4.77 -10.242 1 94 124 GLY A O 1
ATOM 923 N N . THR A 1 125 ? 11.312 -6.891 -10.516 1 95.19 125 THR A N 1
ATOM 924 C CA . THR A 1 125 ? 12.641 -7.422 -10.211 1 95.19 125 THR A CA 1
ATOM 925 C C . THR A 1 125 ? 13.664 -6.926 -11.227 1 95.19 125 THR A C 1
ATOM 927 O O . THR A 1 125 ? 14.758 -6.496 -10.852 1 95.19 125 THR A O 1
ATOM 930 N N . ARG A 1 126 ? 13.273 -6.988 -12.477 1 95.19 126 ARG A N 1
ATOM 931 C CA . ARG A 1 126 ? 14.18 -6.508 -13.516 1 95.19 126 ARG A CA 1
ATOM 932 C C . ARG A 1 126 ? 14.453 -5.016 -13.359 1 95.19 126 ARG A C 1
ATOM 934 O O . ARG A 1 126 ? 15.594 -4.57 -13.5 1 95.19 126 ARG A O 1
ATOM 941 N N . SER A 1 127 ? 13.469 -4.293 -13.141 1 94.56 127 SER A N 1
ATOM 942 C CA . SER A 1 127 ? 13.609 -2.857 -12.922 1 94.56 127 SER A CA 1
ATOM 943 C C . SER A 1 127 ? 14.594 -2.566 -11.797 1 94.56 127 SER A C 1
ATOM 945 O O . SER A 1 127 ? 15.453 -1.696 -11.922 1 94.56 127 SER A O 1
ATOM 947 N N . GLN A 1 128 ? 14.469 -3.264 -10.688 1 93.12 128 GLN A N 1
ATOM 948 C CA . GLN A 1 128 ? 15.352 -3.076 -9.539 1 93.12 128 GLN A CA 1
ATOM 949 C C . GLN A 1 128 ? 16.781 -3.455 -9.883 1 93.12 128 GLN A C 1
ATOM 951 O O . GLN A 1 128 ? 17.719 -2.742 -9.523 1 93.12 128 GLN A O 1
ATOM 956 N N . ALA A 1 129 ? 16.938 -4.547 -10.555 1 95.5 129 ALA A N 1
ATOM 957 C CA . ALA A 1 129 ? 18.266 -5.008 -10.938 1 95.5 129 ALA A CA 1
ATOM 958 C C . ALA A 1 129 ? 18.938 -4 -11.867 1 95.5 129 ALA A C 1
ATOM 960 O O . ALA A 1 129 ? 20.141 -3.748 -11.742 1 95.5 129 ALA A O 1
ATOM 961 N N . ASP A 1 130 ? 18.156 -3.453 -12.797 1 94.44 130 ASP A N 1
ATOM 962 C CA . ASP A 1 130 ? 18.688 -2.447 -13.719 1 94.44 130 ASP A CA 1
ATOM 963 C C . ASP A 1 130 ? 19.109 -1.184 -12.969 1 94.44 130 ASP A C 1
ATOM 965 O O . ASP A 1 130 ? 20.094 -0.542 -13.328 1 94.44 130 ASP A O 1
ATOM 969 N N . ALA A 1 131 ? 18.359 -0.831 -11.961 1 91.44 131 ALA A N 1
ATOM 970 C CA . ALA A 1 131 ? 18.641 0.38 -11.188 1 91.44 131 ALA A CA 1
ATOM 971 C C . ALA A 1 131 ? 19.844 0.196 -10.281 1 91.44 131 ALA A C 1
ATOM 973 O O . ALA A 1 131 ? 20.484 1.173 -9.875 1 91.44 131 ALA A O 1
ATOM 974 N N . HIS A 1 132 ? 20.109 -1.083 -9.883 1 93.88 132 HIS A N 1
ATOM 975 C CA . HIS A 1 132 ? 21.234 -1.414 -9.016 1 93.88 132 HIS A CA 1
ATOM 976 C C . HIS A 1 132 ? 22.078 -2.543 -9.609 1 93.88 132 HIS A C 1
ATOM 978 O O . HIS A 1 132 ? 22.172 -3.625 -9.023 1 93.88 132 HIS A O 1
ATOM 984 N N . PRO A 1 133 ? 22.828 -2.232 -10.609 1 95.56 133 PRO A N 1
ATOM 985 C CA . PRO A 1 133 ? 23.516 -3.283 -11.367 1 95.56 133 PRO A CA 1
ATOM 986 C C . PRO A 1 133 ? 24.531 -4.043 -10.516 1 95.56 133 PRO A C 1
ATOM 988 O O . PRO A 1 133 ? 24.75 -5.242 -10.719 1 95.56 133 PRO A O 1
ATOM 991 N N . ASP A 1 134 ? 25.094 -3.33 -9.578 1 96.56 134 ASP A N 1
ATOM 992 C CA . ASP A 1 134 ? 26.109 -3.963 -8.734 1 96.56 134 ASP A CA 1
ATOM 993 C C . ASP A 1 134 ? 25.469 -5 -7.805 1 96.56 134 ASP A C 1
ATOM 995 O O . ASP A 1 134 ? 26.172 -5.863 -7.266 1 96.56 134 ASP A O 1
ATOM 999 N N . GLU A 1 135 ? 24.141 -4.949 -7.625 1 96.56 135 GLU A N 1
ATOM 1000 C CA . GLU A 1 135 ? 23.438 -5.852 -6.723 1 96.56 135 GLU A CA 1
ATOM 1001 C C . GLU A 1 135 ? 22.469 -6.746 -7.492 1 96.56 135 GLU A C 1
ATOM 1003 O O . GLU A 1 135 ? 21.609 -7.398 -6.891 1 96.56 135 GLU A O 1
ATOM 1008 N N . ALA A 1 136 ? 22.594 -6.746 -8.758 1 96.56 136 ALA A N 1
ATOM 1009 C CA . ALA A 1 136 ? 21.594 -7.375 -9.617 1 96.56 136 ALA A CA 1
ATOM 1010 C C . ALA A 1 136 ? 21.438 -8.852 -9.281 1 96.56 136 ALA A C 1
ATOM 1012 O O . ALA A 1 136 ? 20.312 -9.352 -9.141 1 96.56 136 ALA A O 1
ATOM 1013 N N . ALA A 1 137 ? 22.547 -9.57 -9.125 1 96.94 137 ALA A N 1
ATOM 1014 C CA . ALA A 1 137 ? 22.5 -11.008 -8.836 1 96.94 137 ALA A CA 1
ATOM 1015 C C . ALA A 1 137 ? 21.797 -11.273 -7.504 1 96.94 137 ALA A C 1
ATOM 1017 O O . ALA A 1 137 ? 20.984 -12.195 -7.398 1 96.94 137 ALA A O 1
ATOM 1018 N N . GLU A 1 138 ? 22.125 -10.484 -6.531 1 97.31 138 GLU A N 1
ATOM 1019 C CA . GLU A 1 138 ? 21.516 -10.633 -5.211 1 97.31 138 GLU A CA 1
ATOM 1020 C C . GLU A 1 138 ? 20.016 -10.344 -5.258 1 97.31 138 GLU A C 1
ATOM 1022 O O . GLU A 1 138 ? 19.234 -11.023 -4.594 1 97.31 138 GLU A O 1
ATOM 1027 N N . ILE A 1 139 ? 19.641 -9.359 -5.98 1 96.31 139 ILE A N 1
ATOM 1028 C CA . ILE A 1 139 ? 18.234 -8.984 -6.125 1 96.31 139 ILE A CA 1
ATOM 1029 C C . ILE A 1 139 ? 17.453 -10.148 -6.727 1 96.31 139 ILE A C 1
ATOM 1031 O O . ILE A 1 139 ? 16.391 -10.508 -6.23 1 96.31 139 ILE A O 1
ATOM 1035 N N . VAL A 1 140 ? 17.938 -10.734 -7.727 1 97.25 140 VAL A N 1
ATOM 1036 C CA . VAL A 1 140 ? 17.281 -11.836 -8.422 1 97.25 140 VAL A CA 1
ATOM 1037 C C . VAL A 1 140 ? 17.203 -13.055 -7.5 1 97.25 140 VAL A C 1
ATOM 1039 O O . VAL A 1 140 ? 16.172 -13.719 -7.422 1 97.25 140 VAL A O 1
ATOM 1042 N N . ASP A 1 141 ? 18.297 -13.336 -6.793 1 97.81 141 ASP A N 1
ATOM 1043 C CA . ASP A 1 141 ? 18.328 -14.461 -5.867 1 97.81 141 ASP A CA 1
ATOM 1044 C C . ASP A 1 141 ? 17.312 -14.289 -4.746 1 97.81 141 ASP A C 1
ATOM 1046 O O . ASP A 1 141 ? 16.625 -15.242 -4.359 1 97.81 141 ASP A O 1
ATOM 1050 N N . ARG A 1 142 ? 17.281 -13.102 -4.227 1 97.44 142 ARG A N 1
ATOM 1051 C CA . ARG A 1 142 ? 16.312 -12.812 -3.172 1 97.44 142 ARG A CA 1
ATOM 1052 C C . ARG A 1 142 ? 14.891 -13.031 -3.66 1 97.44 142 ARG A C 1
ATOM 1054 O O . ARG A 1 142 ? 14.07 -13.617 -2.953 1 97.44 142 ARG A O 1
ATOM 1061 N N . ARG A 1 143 ? 14.664 -12.602 -4.84 1 97.44 143 ARG A N 1
ATOM 1062 C CA . ARG A 1 143 ? 13.336 -12.773 -5.414 1 97.44 143 ARG A CA 1
ATOM 1063 C C . ARG A 1 143 ? 13.016 -14.25 -5.629 1 97.44 143 ARG A C 1
ATOM 1065 O O . ARG A 1 143 ? 11.906 -14.695 -5.344 1 97.44 143 ARG A O 1
ATOM 1072 N N . ALA A 1 144 ? 13.898 -14.977 -6.133 1 98.25 144 ALA A N 1
ATOM 1073 C CA . ALA A 1 144 ? 13.711 -16.422 -6.316 1 98.25 144 ALA A CA 1
ATOM 1074 C C . ALA A 1 144 ? 13.344 -17.094 -5 1 98.25 144 ALA A C 1
ATOM 1076 O O . ALA A 1 144 ? 12.438 -17.938 -4.957 1 98.25 144 ALA A O 1
ATOM 1077 N N . GLY A 1 145 ? 14.094 -16.703 -3.994 1 98.38 145 GLY A N 1
ATOM 1078 C CA . GLY A 1 145 ? 13.797 -17.234 -2.676 1 98.38 145 GLY A CA 1
ATOM 1079 C C . GLY A 1 145 ? 12.398 -16.891 -2.193 1 98.38 145 GLY A C 1
ATOM 1080 O O . GLY A 1 145 ? 11.695 -17.734 -1.654 1 98.38 145 GLY A O 1
ATOM 1081 N N . GLN A 1 146 ? 12.031 -15.641 -2.389 1 97.5 146 GLN A N 1
ATOM 1082 C CA . GLN A 1 146 ? 10.703 -15.188 -2.006 1 97.5 146 GLN A CA 1
ATOM 1083 C C . GLN A 1 146 ? 9.617 -15.961 -2.752 1 97.5 146 GLN A C 1
ATOM 1085 O O . GLN A 1 146 ? 8.617 -16.375 -2.16 1 97.5 146 GLN A O 1
ATOM 1090 N N . LEU A 1 147 ? 9.82 -16.172 -4.027 1 98.25 147 LEU A N 1
ATOM 1091 C CA . LEU A 1 147 ? 8.852 -16.891 -4.852 1 98.25 147 LEU A CA 1
ATOM 1092 C C . LEU A 1 147 ? 8.711 -18.344 -4.387 1 98.25 147 LEU A C 1
ATOM 1094 O O . LEU A 1 147 ? 7.598 -18.844 -4.246 1 98.25 147 LEU A O 1
ATOM 1098 N N . ARG A 1 148 ? 9.828 -19 -4.094 1 98.69 148 ARG A N 1
ATOM 1099 C CA . ARG A 1 148 ? 9.781 -20.391 -3.643 1 98.69 148 ARG A CA 1
ATOM 1100 C C . ARG A 1 148 ? 9.047 -20.5 -2.309 1 98.69 148 ARG A C 1
ATOM 1102 O O . ARG A 1 148 ? 8.18 -21.359 -2.145 1 98.69 148 ARG A O 1
ATOM 1109 N N . ALA A 1 149 ? 9.422 -19.641 -1.41 1 98.62 149 ALA A N 1
ATOM 1110 C CA . ALA A 1 149 ? 8.758 -19.641 -0.106 1 98.62 149 ALA A CA 1
ATOM 1111 C C . ALA A 1 149 ? 7.262 -19.406 -0.245 1 98.62 149 ALA A C 1
ATOM 1113 O O . ALA A 1 149 ? 6.457 -20.078 0.405 1 98.62 149 ALA A O 1
ATOM 1114 N N . GLY A 1 150 ? 6.895 -18.469 -1.071 1 98.69 150 GLY A N 1
ATOM 1115 C CA . GLY A 1 150 ? 5.484 -18.172 -1.306 1 98.69 150 GLY A CA 1
ATOM 1116 C C . GLY A 1 150 ? 4.738 -19.344 -1.938 1 98.69 150 GLY A C 1
ATOM 1117 O O . GLY A 1 150 ? 3.605 -19.641 -1.558 1 98.69 150 GLY A O 1
ATOM 1118 N N . MET A 1 151 ? 5.363 -19.984 -2.932 1 98.81 151 MET A N 1
ATOM 1119 C CA . MET A 1 151 ? 4.746 -21.141 -3.576 1 98.81 151 MET A CA 1
ATOM 1120 C C . MET A 1 151 ? 4.531 -22.266 -2.578 1 98.81 151 MET A C 1
ATOM 1122 O O . MET A 1 151 ? 3.477 -22.906 -2.576 1 98.81 151 MET A O 1
ATOM 1126 N N . ARG A 1 152 ? 5.508 -22.5 -1.767 1 98.81 152 ARG A N 1
ATOM 1127 C CA . ARG A 1 152 ? 5.398 -23.562 -0.777 1 98.81 152 ARG A CA 1
ATOM 1128 C C . ARG A 1 152 ? 4.246 -23.297 0.186 1 98.81 152 ARG A C 1
ATOM 1130 O O . ARG A 1 152 ? 3.488 -24.219 0.521 1 98.81 152 ARG A O 1
ATOM 1137 N N . GLN A 1 153 ? 4.141 -22.094 0.635 1 98.88 153 GLN A N 1
ATOM 1138 C CA . GLN A 1 153 ? 3.045 -21.734 1.531 1 98.88 153 GLN A CA 1
ATOM 1139 C C . GLN A 1 153 ? 1.696 -21.875 0.83 1 98.88 153 GLN A C 1
ATOM 1141 O O . GLN A 1 153 ? 0.743 -22.406 1.402 1 98.88 153 GLN A O 1
ATOM 1146 N N . THR A 1 154 ? 1.573 -21.406 -0.379 1 98.81 154 THR A N 1
ATOM 1147 C CA . THR A 1 154 ? 0.353 -21.5 -1.171 1 98.81 154 THR A CA 1
ATOM 1148 C C . THR A 1 154 ? -0.074 -22.953 -1.33 1 98.81 154 THR A C 1
ATOM 1150 O O . THR A 1 154 ? -1.22 -23.312 -1.039 1 98.81 154 THR A O 1
ATOM 1153 N N . LEU A 1 155 ? 0.869 -23.75 -1.758 1 98.88 155 LEU A N 1
ATOM 1154 C CA . LEU A 1 155 ? 0.582 -25.156 -2.016 1 98.88 155 LEU A CA 1
ATOM 1155 C C . LEU A 1 155 ? 0.22 -25.875 -0.726 1 98.88 155 LEU A C 1
ATOM 1157 O O . LEU A 1 155 ? -0.656 -26.75 -0.722 1 98.88 155 LEU A O 1
ATOM 1161 N N . ALA A 1 156 ? 0.873 -25.547 0.361 1 98.88 156 ALA A N 1
ATOM 1162 C CA . ALA A 1 156 ? 0.56 -26.156 1.65 1 98.88 156 ALA A CA 1
ATOM 1163 C C . ALA A 1 156 ? -0.87 -25.828 2.076 1 98.88 156 ALA A C 1
ATOM 1165 O O . ALA A 1 156 ? -1.582 -26.703 2.59 1 98.88 156 ALA A O 1
ATOM 1166 N N . ARG A 1 157 ? -1.283 -24.656 1.86 1 98.88 157 ARG A N 1
ATOM 1167 C CA . ARG A 1 157 ? -2.631 -24.25 2.242 1 98.88 157 ARG A CA 1
ATOM 1168 C C . ARG A 1 157 ? -3.674 -24.875 1.322 1 98.88 157 ARG A C 1
ATOM 1170 O O . ARG A 1 157 ? -4.758 -25.25 1.771 1 98.88 157 ARG A O 1
ATOM 1177 N N . MET A 1 158 ? -3.344 -24.969 0.036 1 98.69 158 MET A N 1
ATOM 1178 C CA . MET A 1 158 ? -4.238 -25.688 -0.877 1 98.69 158 MET A CA 1
ATOM 1179 C C . MET A 1 158 ? -4.402 -27.141 -0.459 1 98.69 158 MET A C 1
ATOM 1181 O O . MET A 1 158 ? -5.52 -27.656 -0.447 1 98.69 158 MET A O 1
ATOM 1185 N N . ARG A 1 159 ? -3.311 -27.703 -0.104 1 98.81 159 ARG A N 1
ATOM 1186 C CA . ARG A 1 159 ? -3.355 -29.094 0.344 1 98.81 159 ARG A CA 1
ATOM 1187 C C . ARG A 1 159 ? -4.266 -29.25 1.557 1 98.81 159 ARG A C 1
ATOM 1189 O O . ARG A 1 159 ? -5.09 -30.172 1.607 1 98.81 159 ARG A O 1
ATOM 1196 N N . ALA A 1 160 ? -4.117 -28.375 2.49 1 98.62 160 ALA A N 1
ATOM 1197 C CA . ALA A 1 160 ? -4.914 -28.453 3.713 1 98.62 160 ALA A CA 1
ATOM 1198 C C . ALA A 1 160 ? -6.406 -28.391 3.402 1 98.62 160 ALA A C 1
ATOM 1200 O O . ALA A 1 160 ? -7.191 -29.172 3.941 1 98.62 160 ALA A O 1
ATOM 1201 N N . VAL A 1 161 ? -6.812 -27.547 2.533 1 98.31 161 VAL A N 1
ATOM 1202 C CA . VAL A 1 161 ? -8.219 -27.375 2.186 1 98.31 161 VAL A CA 1
ATOM 1203 C C . VAL A 1 161 ? -8.727 -28.594 1.435 1 98.31 161 VAL A C 1
ATOM 1205 O O . VAL A 1 161 ? -9.82 -29.094 1.707 1 98.31 161 VAL A O 1
ATOM 1208 N N . LEU A 1 162 ? -7.953 -29.109 0.527 1 98.38 162 LEU A N 1
ATOM 1209 C CA . LEU A 1 162 ? -8.344 -30.234 -0.317 1 98.38 162 LEU A CA 1
ATOM 1210 C C . LEU A 1 162 ? -8.461 -31.516 0.501 1 98.38 162 LEU A C 1
ATOM 1212 O O . LEU A 1 162 ? -9.375 -32.312 0.277 1 98.38 162 LEU A O 1
ATOM 1216 N N . GLU A 1 163 ? -7.582 -31.719 1.442 1 98.12 163 GLU A N 1
ATOM 1217 C CA . GLU A 1 163 ? -7.578 -32.938 2.236 1 98.12 163 GLU A CA 1
ATOM 1218 C C . GLU A 1 163 ? -8.664 -32.906 3.314 1 98.12 163 GLU A C 1
ATOM 1220 O O . GLU A 1 163 ? -9.109 -33.938 3.785 1 98.12 163 GLU A O 1
ATOM 1225 N N . ALA A 1 164 ? -9.016 -31.75 3.689 1 95.81 164 ALA A N 1
ATOM 1226 C CA . ALA A 1 164 ? -10.109 -31.609 4.652 1 95.81 164 ALA A CA 1
ATOM 1227 C C . ALA A 1 164 ? -11.453 -31.906 3.996 1 95.81 164 ALA A C 1
ATOM 1229 O O . ALA A 1 164 ? -12.383 -32.375 4.66 1 95.81 164 ALA A O 1
ATOM 1230 N N . THR A 1 165 ? -11.562 -31.609 2.719 1 88 165 THR A N 1
ATOM 1231 C CA . THR A 1 165 ? -12.828 -31.766 2.012 1 88 165 THR A CA 1
ATOM 1232 C C . THR A 1 165 ? -12.977 -33.188 1.489 1 88 165 THR A C 1
ATOM 1234 O O . THR A 1 165 ? -14.094 -33.656 1.234 1 88 165 THR A O 1
ATOM 1237 N N . ASN A 1 166 ? -11.914 -33.875 1.257 1 81.31 166 ASN A N 1
ATOM 1238 C CA . ASN A 1 166 ? -11.945 -35.25 0.745 1 81.31 166 ASN A CA 1
ATOM 1239 C C . ASN A 1 166 ? -12.141 -36.25 1.869 1 81.31 166 ASN A C 1
ATOM 1241 O O . ASN A 1 166 ? -12.367 -37.438 1.61 1 81.31 166 ASN A O 1
ATOM 1245 N N . THR A 1 167 ? -12.031 -35.875 3.18 1 60.69 167 THR A N 1
ATOM 1246 C CA . THR A 1 167 ? -12.344 -36.812 4.266 1 60.69 167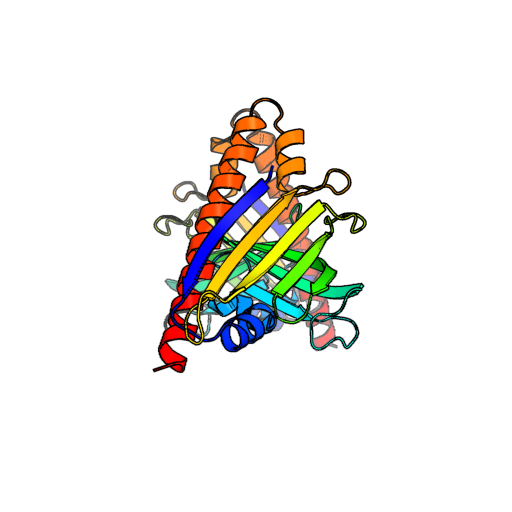 THR A CA 1
ATOM 1247 C C . THR A 1 167 ? -13.844 -36.844 4.531 1 60.69 167 THR A C 1
ATOM 1249 O O . THR A 1 167 ? -14.516 -35.812 4.496 1 60.69 167 THR A O 1
ATOM 1252 N N . MET B 1 1 ? 13.055 19.75 10.234 1 94.81 1 MET B N 1
ATOM 1253 C CA . MET B 1 1 ? 12.289 20.328 9.133 1 94.81 1 MET B CA 1
ATOM 1254 C C . MET B 1 1 ? 10.898 20.734 9.594 1 94.81 1 MET B C 1
ATOM 1256 O O . MET B 1 1 ? 10.25 20.016 10.352 1 94.81 1 MET B O 1
ATOM 1260 N N . ALA B 1 2 ? 10.406 21.891 9.133 1 97.94 2 ALA B N 1
ATOM 1261 C CA . ALA B 1 2 ? 9.055 22.375 9.422 1 97.94 2 ALA B CA 1
ATOM 1262 C C . ALA B 1 2 ? 8.461 23.094 8.219 1 97.94 2 ALA B C 1
ATOM 1264 O O . ALA B 1 2 ? 9.164 23.828 7.52 1 97.94 2 ALA B O 1
ATOM 1265 N N . VAL B 1 3 ? 7.219 22.875 7.984 1 98.69 3 VAL B N 1
ATOM 1266 C CA . VAL B 1 3 ? 6.516 23.562 6.898 1 98.69 3 VAL B CA 1
ATOM 1267 C C . VAL B 1 3 ? 5.125 23.969 7.363 1 98.69 3 VAL B C 1
ATOM 1269 O O . VAL B 1 3 ? 4.586 23.406 8.32 1 98.69 3 VAL B O 1
ATOM 1272 N N . SER B 1 4 ? 4.59 25 6.738 1 98.88 4 SER B N 1
ATOM 1273 C CA . SER B 1 4 ? 3.246 25.5 7.02 1 98.88 4 SER B CA 1
ATOM 1274 C C . SER B 1 4 ? 2.617 26.125 5.777 1 98.88 4 SER B C 1
ATOM 1276 O O . SER B 1 4 ? 3.314 26.719 4.953 1 98.88 4 SER B O 1
ATOM 1278 N N . GLU B 1 5 ? 1.334 25.953 5.609 1 98.88 5 GLU B N 1
ATOM 1279 C CA . GLU B 1 5 ? 0.526 26.578 4.566 1 98.88 5 GLU B CA 1
ATOM 1280 C C . GLU B 1 5 ? -0.791 27.109 5.129 1 98.88 5 GLU B C 1
ATOM 1282 O O . GLU B 1 5 ? -1.305 26.578 6.117 1 98.88 5 GLU B O 1
ATOM 1287 N N . SER B 1 6 ? -1.306 28.125 4.52 1 98.88 6 SER B N 1
ATOM 1288 C CA . SER B 1 6 ? -2.559 28.688 5 1 98.88 6 SER B CA 1
ATOM 1289 C C . SER B 1 6 ? -3.469 29.078 3.842 1 98.88 6 SER B C 1
ATOM 1291 O O . SER B 1 6 ? -3.016 29.188 2.701 1 98.88 6 SER B O 1
ATOM 1293 N N . VAL B 1 7 ? -4.699 29.25 4.168 1 98.88 7 VAL B N 1
ATOM 1294 C CA . VAL B 1 7 ? -5.688 29.719 3.199 1 98.88 7 VAL B CA 1
ATOM 1295 C C . VAL B 1 7 ? -6.727 30.594 3.902 1 98.88 7 VAL B C 1
ATOM 1297 O O . VAL B 1 7 ? -7.074 30.344 5.059 1 98.88 7 VAL B O 1
ATOM 1300 N N . THR B 1 8 ? -7.137 31.609 3.262 1 98.81 8 THR B N 1
ATOM 1301 C CA . THR B 1 8 ? -8.289 32.375 3.707 1 98.81 8 THR B CA 1
ATOM 1302 C C . THR B 1 8 ? -9.578 31.812 3.123 1 98.81 8 THR B C 1
ATOM 1304 O O . THR B 1 8 ? -9.641 31.484 1.935 1 98.81 8 THR B O 1
ATOM 1307 N N . VAL B 1 9 ? -10.555 31.703 3.953 1 98.75 9 VAL B N 1
ATOM 1308 C CA . VAL B 1 9 ? -11.805 31.047 3.57 1 98.75 9 VAL B CA 1
ATOM 1309 C C . VAL B 1 9 ? -12.984 31.969 3.887 1 98.75 9 VAL B C 1
ATOM 1311 O O . VAL B 1 9 ? -13.039 32.562 4.965 1 98.75 9 VAL B O 1
ATOM 1314 N N . ALA B 1 10 ? -13.945 32.094 3.006 1 98.44 10 ALA B N 1
ATOM 1315 C CA . ALA B 1 10 ? -15.156 32.875 3.203 1 98.44 10 ALA B CA 1
ATOM 1316 C C . ALA B 1 10 ? -16.203 32.062 3.973 1 98.44 10 ALA B C 1
ATOM 1318 O O . ALA B 1 10 ? -17.266 31.75 3.43 1 98.44 10 ALA B O 1
ATOM 1319 N N . CYS B 1 11 ? -15.93 31.891 5.25 1 98.12 11 CYS B N 1
ATOM 1320 C CA . CYS B 1 11 ? -16.859 31.219 6.148 1 98.12 11 CYS B CA 1
ATOM 1321 C C . CYS B 1 11 ? -16.594 31.609 7.598 1 98.12 11 CYS B C 1
ATOM 1323 O O . CYS B 1 11 ? -15.516 32.125 7.922 1 98.12 11 CYS B O 1
ATOM 1325 N N . PRO B 1 12 ? -17.656 31.469 8.445 1 97.81 12 PRO B N 1
ATOM 1326 C CA . PRO B 1 12 ? -17.406 31.672 9.867 1 97.81 12 PRO B CA 1
ATOM 1327 C C . PRO B 1 12 ? -16.359 30.719 10.43 1 97.81 12 PRO B C 1
ATOM 1329 O O . PRO B 1 12 ? -16.281 29.562 10.008 1 97.81 12 PRO B O 1
ATOM 1332 N N . ALA B 1 13 ? -15.547 31.203 11.375 1 98.25 13 ALA B N 1
ATOM 1333 C CA . ALA B 1 13 ? -14.469 30.406 11.961 1 98.25 13 ALA B CA 1
ATOM 1334 C C . ALA B 1 13 ? -15.008 29.109 12.562 1 98.25 13 ALA B C 1
ATOM 1336 O O . ALA B 1 13 ? -14.336 28.078 12.547 1 98.25 13 ALA B O 1
ATOM 1337 N N . GLY B 1 14 ? -16.188 29.219 13.078 1 97.75 14 GLY B N 1
ATOM 1338 C CA . GLY B 1 14 ? -16.781 28.047 13.68 1 97.75 14 GLY B CA 1
ATOM 1339 C C . GLY B 1 14 ? -16.953 26.891 12.711 1 97.75 14 GLY B C 1
ATOM 1340 O O . GLY B 1 14 ? -16.703 25.734 13.07 1 97.75 14 GLY B O 1
ATOM 1341 N N . SER B 1 15 ? -17.375 27.156 11.492 1 97.94 15 SER B N 1
ATOM 1342 C CA . SER B 1 15 ? -17.531 26.125 10.469 1 97.94 15 SER B CA 1
ATOM 1343 C C . SER B 1 15 ? -16.188 25.484 10.117 1 97.94 15 SER B C 1
ATOM 1345 O O . SER B 1 15 ? -16.094 24.266 9.984 1 97.94 15 SER B O 1
ATOM 1347 N N . ALA B 1 16 ? -15.219 26.328 10.008 1 98.5 16 ALA B N 1
ATOM 1348 C CA . ALA B 1 16 ? -13.875 25.844 9.703 1 98.5 16 ALA B CA 1
ATOM 1349 C C . ALA B 1 16 ? -13.352 24.953 10.828 1 98.5 16 ALA B C 1
ATOM 1351 O O . ALA B 1 16 ? -12.766 23.906 10.57 1 98.5 16 ALA B O 1
ATOM 1352 N N . TRP B 1 17 ? -13.609 25.406 12 1 98.44 17 TRP B N 1
ATOM 1353 C CA . TRP B 1 17 ? -13.148 24.656 13.164 1 98.44 17 TRP B CA 1
ATOM 1354 C C . TRP B 1 17 ? -13.789 23.281 13.219 1 98.44 17 TRP B C 1
ATOM 1356 O O . TRP B 1 17 ? -13.109 22.281 13.445 1 98.44 17 TRP B O 1
ATOM 1366 N N . GLN B 1 18 ? -15.016 23.219 13 1 97.69 18 GLN B N 1
ATOM 1367 C CA . GLN B 1 18 ? -15.719 21.953 13.008 1 97.69 18 GLN B CA 1
ATOM 1368 C C . GLN B 1 18 ? -15.141 21 11.961 1 97.69 18 GLN B C 1
ATOM 1370 O O . GLN B 1 18 ? -14.938 19.812 12.242 1 97.69 18 GLN B O 1
ATOM 1375 N N . LEU B 1 19 ? -14.852 21.5 10.805 1 98.06 19 LEU B N 1
ATOM 1376 C CA . LEU B 1 19 ? -14.328 20.656 9.734 1 98.06 19 LEU B CA 1
ATOM 1377 C C . LEU B 1 19 ? -12.945 20.125 10.094 1 98.06 19 LEU B C 1
ATOM 1379 O O . LEU B 1 19 ? -12.68 18.922 9.93 1 98.06 19 LEU B O 1
ATOM 1383 N N . VAL B 1 20 ? -12.07 20.984 10.625 1 97.38 20 VAL B N 1
ATOM 1384 C CA . VAL B 1 20 ? -10.695 20.594 10.898 1 97.38 20 VAL B CA 1
ATOM 1385 C C . VAL B 1 20 ? -10.672 19.562 12.016 1 97.38 20 VAL B C 1
ATOM 1387 O O . VAL B 1 20 ? -9.781 18.703 12.062 1 97.38 20 VAL B O 1
ATOM 1390 N N . CYS B 1 21 ? -11.664 19.578 12.844 1 97 21 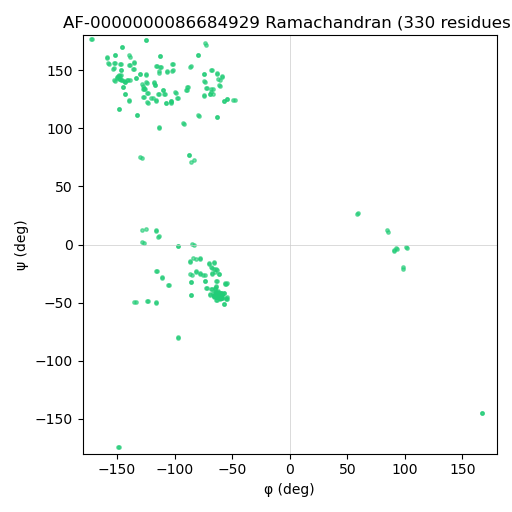CYS B N 1
ATOM 1391 C CA . CYS B 1 21 ? -11.719 18.672 13.977 1 97 21 CYS B CA 1
ATOM 1392 C C . CYS B 1 21 ? -12.344 17.344 13.586 1 97 21 CYS B C 1
ATOM 1394 O O . CYS B 1 21 ? -12.297 16.375 14.344 1 97 21 CYS B O 1
ATOM 1396 N N . THR B 1 22 ? -12.984 17.297 12.469 1 97.69 22 THR B N 1
ATOM 1397 C CA . THR B 1 22 ? -13.594 16.062 12 1 97.69 22 THR B CA 1
ATOM 1398 C C . THR B 1 22 ? -12.594 15.227 11.195 1 97.69 22 THR B C 1
ATOM 1400 O O . THR B 1 22 ? -12.711 15.102 9.977 1 97.69 22 THR B O 1
ATOM 1403 N N . ILE B 1 23 ? -11.703 14.578 11.875 1 98.25 23 ILE B N 1
ATOM 1404 C CA . ILE B 1 23 ? -10.547 13.93 11.25 1 98.25 23 ILE B CA 1
ATOM 1405 C C . ILE B 1 23 ? -11.023 12.82 10.312 1 98.25 23 ILE B C 1
ATOM 1407 O O . ILE B 1 23 ? -10.312 12.438 9.383 1 98.25 23 ILE B O 1
ATOM 1411 N N . GLU B 1 24 ? -12.273 12.289 10.508 1 98 24 GLU B N 1
ATOM 1412 C CA . GLU B 1 24 ? -12.812 11.195 9.695 1 98 24 GLU B CA 1
ATOM 1413 C C . GLU B 1 24 ? -13.016 11.633 8.25 1 98 24 GLU B C 1
ATOM 1415 O O . GLU B 1 24 ? -13.148 10.797 7.355 1 98 24 GLU B O 1
ATOM 1420 N N . ARG B 1 25 ? -12.992 12.914 8.008 1 98.38 25 ARG B N 1
ATOM 1421 C CA . ARG B 1 25 ? -13.242 13.438 6.664 1 98.38 25 ARG B CA 1
ATOM 1422 C C . ARG B 1 25 ? -11.938 13.719 5.934 1 98.38 25 ARG B C 1
ATOM 1424 O O . ARG B 1 25 ? -11.945 14.156 4.781 1 98.38 25 ARG B O 1
ATOM 1431 N N . ILE B 1 26 ? -10.828 13.5 6.582 1 98.62 26 ILE B N 1
ATOM 1432 C CA . ILE B 1 26 ? -9.539 13.914 6.043 1 98.62 26 ILE B CA 1
ATOM 1433 C C . ILE B 1 26 ? -9.352 13.328 4.645 1 98.62 26 ILE B C 1
ATOM 1435 O O . ILE B 1 26 ? -8.734 13.961 3.781 1 98.62 26 ILE B O 1
ATOM 1439 N N . GLY B 1 27 ? -9.883 12.133 4.387 1 98.5 27 GLY B N 1
ATOM 1440 C CA . GLY B 1 27 ? -9.742 11.461 3.107 1 98.5 27 GLY B CA 1
ATOM 1441 C C . GLY B 1 27 ? -10.359 12.234 1.957 1 98.5 27 GLY B C 1
ATOM 1442 O O . GLY B 1 27 ? -10 12.023 0.796 1 98.5 27 GLY B O 1
ATOM 1443 N N . GLU B 1 28 ? -11.328 13.055 2.262 1 98.25 28 GLU B N 1
ATOM 1444 C CA . GLU B 1 28 ? -11.945 13.914 1.257 1 98.25 28 GLU B CA 1
ATOM 1445 C C . GLU B 1 28 ? -10.969 14.984 0.779 1 98.25 28 GLU B C 1
ATOM 1447 O O . GLU B 1 28 ? -11.141 15.562 -0.298 1 98.25 28 GLU B O 1
ATOM 1452 N N . PHE B 1 29 ? -9.914 15.266 1.544 1 98.62 29 PHE B N 1
ATOM 1453 C CA . PHE B 1 29 ? -9.148 16.484 1.305 1 98.62 29 PHE B CA 1
ATOM 1454 C C . PHE B 1 29 ? -7.68 16.156 1.061 1 98.62 29 PHE B C 1
ATOM 1456 O O . PHE B 1 29 ? -7.074 16.672 0.116 1 98.62 29 PHE B O 1
ATOM 1463 N N . SER B 1 30 ? -7.062 15.367 1.877 1 98.5 30 SER B N 1
ATOM 1464 C CA . SER B 1 30 ? -5.633 15.078 1.831 1 98.5 30 SER B CA 1
ATOM 1465 C C . SER B 1 30 ? -5.285 14.188 0.64 1 98.5 30 SER B C 1
ATOM 1467 O O . SER B 1 30 ? -5.957 13.188 0.388 1 98.5 30 SER B O 1
ATOM 1469 N N . PRO B 1 31 ? -4.254 14.484 -0.095 1 98.12 31 PRO B N 1
ATOM 1470 C CA . PRO B 1 31 ? -3.814 13.602 -1.181 1 98.12 31 PRO B CA 1
ATOM 1471 C C . PRO B 1 31 ? -3.031 12.391 -0.679 1 98.12 31 PRO B C 1
ATOM 1473 O O . PRO B 1 31 ? -2.73 11.484 -1.456 1 98.12 31 PRO B O 1
ATOM 1476 N N . GLU B 1 32 ? -2.631 12.391 0.582 1 98.06 32 GLU B N 1
ATOM 1477 C CA . GLU B 1 32 ? -1.784 11.336 1.139 1 98.06 32 GLU B CA 1
ATOM 1478 C C . GLU B 1 32 ? -2.512 10.562 2.234 1 98.06 32 GLU B C 1
ATOM 1480 O O . GLU B 1 32 ? -2.518 9.328 2.234 1 98.06 32 GLU B O 1
ATOM 1485 N N . CYS B 1 33 ? -3.125 11.25 3.217 1 98.56 33 CYS B N 1
ATOM 1486 C CA . CYS B 1 33 ? -3.873 10.578 4.273 1 98.56 33 CYS B CA 1
ATOM 1487 C C . CYS B 1 33 ? -5.258 10.164 3.787 1 98.56 33 CYS B C 1
ATOM 1489 O O . CYS B 1 33 ? -6.145 11.008 3.639 1 98.56 33 CYS B O 1
ATOM 1491 N N . ALA B 1 34 ? -5.516 8.93 3.648 1 98.31 34 ALA B N 1
ATOM 1492 C CA . ALA B 1 34 ? -6.727 8.406 3.025 1 98.31 34 ALA B CA 1
ATOM 1493 C C . ALA B 1 34 ? -7.863 8.297 4.039 1 98.31 34 ALA B C 1
ATOM 1495 O O . ALA B 1 34 ? -9.039 8.422 3.684 1 98.31 34 ALA B O 1
ATOM 1496 N N . GLU B 1 35 ? -7.477 8.016 5.273 1 98.56 35 GLU B N 1
ATOM 1497 C CA . GLU B 1 35 ? -8.5 7.891 6.309 1 98.56 35 GLU B CA 1
ATOM 1498 C C . GLU B 1 35 ? -7.91 8.086 7.699 1 98.56 35 GLU B C 1
ATOM 1500 O O . GLU B 1 35 ? -6.699 7.953 7.891 1 98.56 35 GLU B O 1
ATOM 1505 N N . ALA B 1 36 ? -8.789 8.391 8.656 1 98.69 36 ALA B N 1
ATOM 1506 C CA . ALA B 1 36 ? -8.438 8.492 10.07 1 98.69 36 ALA B CA 1
ATOM 1507 C C . ALA B 1 36 ? -9.594 8.047 10.953 1 98.69 36 ALA B C 1
ATOM 1509 O O . ALA B 1 36 ? -10.766 8.273 10.625 1 98.69 36 ALA B O 1
ATOM 1510 N N . HIS B 1 37 ? -9.195 7.449 12.062 1 98.38 37 HIS B N 1
ATOM 1511 C CA . HIS B 1 37 ? -10.211 6.949 12.984 1 98.38 37 HIS B CA 1
ATOM 1512 C C . HIS B 1 37 ? -9.758 7.098 14.43 1 98.38 37 HIS B C 1
ATOM 1514 O O . HIS B 1 37 ? -8.625 6.754 14.773 1 98.38 37 HIS B O 1
ATOM 1520 N N . TRP B 1 38 ? -10.664 7.551 15.211 1 98.56 38 TRP B N 1
ATOM 1521 C CA . TRP B 1 38 ? -10.383 7.676 16.641 1 98.56 38 TRP B CA 1
ATOM 1522 C C . TRP B 1 38 ? -10.234 6.301 17.281 1 98.56 38 TRP B C 1
ATOM 1524 O O . TRP B 1 38 ? -10.828 5.32 16.828 1 98.56 38 TRP B O 1
ATOM 1534 N N . LEU B 1 39 ? -9.438 6.32 18.281 1 98.31 39 LEU B N 1
ATOM 1535 C CA . LEU B 1 39 ? -9.195 5.078 19.016 1 98.31 39 LEU B CA 1
ATOM 1536 C C . LEU B 1 39 ? -9.773 5.16 20.422 1 98.31 39 LEU B C 1
ATOM 1538 O O . LEU B 1 39 ? -10.102 6.246 20.906 1 98.31 39 LEU B O 1
ATOM 1542 N N . ASP B 1 40 ? -9.922 4 21 1 97.31 40 ASP B N 1
ATOM 1543 C CA . ASP B 1 40 ? -10.203 3.842 22.422 1 97.31 40 ASP B CA 1
ATOM 1544 C C . ASP B 1 40 ? -11.492 4.559 22.828 1 97.31 40 ASP B C 1
ATOM 1546 O O . ASP B 1 40 ? -11.562 5.172 23.891 1 97.31 40 ASP B O 1
ATOM 1550 N N . GLY B 1 41 ? -12.383 4.715 21.906 1 96.56 41 GLY B N 1
ATOM 1551 C CA . GLY B 1 41 ? -13.703 5.25 22.219 1 96.56 41 GLY B CA 1
ATOM 1552 C C . GLY B 1 41 ? -13.789 6.754 22.047 1 96.56 41 GLY B C 1
ATOM 1553 O O . GLY B 1 41 ? -14.844 7.352 22.281 1 96.56 41 GLY B O 1
ATOM 1554 N N . ALA B 1 42 ? -12.688 7.391 21.719 1 96.75 42 ALA B N 1
ATOM 1555 C CA . ALA B 1 42 ? -12.719 8.828 21.453 1 96.75 42 ALA B CA 1
ATOM 1556 C C . ALA B 1 42 ? -13.594 9.148 20.25 1 96.75 42 ALA B C 1
ATOM 1558 O O . ALA B 1 42 ? -13.68 8.359 19.297 1 96.75 42 ALA B O 1
ATOM 1559 N N . THR B 1 43 ? -14.258 10.336 20.312 1 94.69 43 THR B N 1
ATOM 1560 C CA . THR B 1 43 ? -15.125 10.734 19.219 1 94.69 43 THR B CA 1
ATOM 1561 C C . THR B 1 43 ? -14.766 12.125 18.703 1 94.69 43 THR B C 1
ATOM 1563 O O . THR B 1 43 ? -15.453 12.68 17.844 1 94.69 43 THR B O 1
ATOM 1566 N N . GLY B 1 44 ? -13.75 12.688 19.312 1 95.94 44 GLY B N 1
ATOM 1567 C CA . GLY B 1 44 ? -13.297 14.016 18.938 1 95.94 44 GLY B CA 1
ATOM 1568 C C . GLY B 1 44 ? -11.992 14.406 19.609 1 95.94 44 GLY B C 1
ATOM 1569 O O . GLY B 1 44 ? -11.43 13.633 20.375 1 95.94 44 GLY B O 1
ATOM 1570 N N . PRO B 1 45 ? -11.547 15.578 19.234 1 96.94 45 PRO B N 1
ATOM 1571 C CA . PRO B 1 45 ? -10.242 15.992 19.781 1 96.94 45 PRO B CA 1
ATOM 1572 C C . PRO B 1 45 ? -10.289 16.266 21.281 1 96.94 45 PRO B C 1
ATOM 1574 O O . PRO B 1 45 ? -11.203 16.938 21.766 1 96.94 45 PRO B O 1
ATOM 1577 N N . ALA B 1 46 ? -9.43 15.758 21.984 1 97.88 46 ALA B N 1
ATOM 1578 C CA . ALA B 1 46 ? -9.07 16 23.375 1 97.88 46 ALA B CA 1
ATOM 1579 C C . ALA B 1 46 ? -7.605 15.664 23.625 1 97.88 46 ALA B C 1
ATOM 1581 O O . ALA B 1 46 ? -7.082 14.688 23.078 1 97.88 46 ALA B O 1
ATOM 1582 N N . VAL B 1 47 ? -7.062 16.547 24.453 1 98.44 47 VAL B N 1
ATOM 1583 C CA . VAL B 1 47 ? -5.66 16.266 24.75 1 98.44 47 VAL B CA 1
ATOM 1584 C C . VAL B 1 47 ? -5.523 14.836 25.281 1 98.44 47 VAL B C 1
ATOM 1586 O O . VAL B 1 47 ? -6.258 14.438 26.188 1 98.44 47 VAL B O 1
ATOM 1589 N N . GLY B 1 48 ? -4.691 14.102 24.656 1 98.44 48 GLY B N 1
ATOM 1590 C CA . GLY B 1 48 ? -4.48 12.711 25.031 1 98.44 48 GLY B CA 1
ATOM 1591 C C . GLY B 1 48 ? -5.258 11.734 24.172 1 98.44 48 GLY B C 1
ATOM 1592 O O . GLY B 1 48 ? -4.949 10.547 24.141 1 98.44 48 GLY B O 1
ATOM 1593 N N . ALA B 1 49 ? -6.305 12.188 23.484 1 98.56 49 ALA B N 1
ATOM 1594 C CA . ALA B 1 49 ? -7.047 11.32 22.578 1 98.56 49 ALA B CA 1
ATOM 1595 C C . ALA B 1 49 ? -6.152 10.82 21.438 1 98.56 49 ALA B C 1
ATOM 1597 O O . ALA B 1 49 ? -5.277 11.555 20.969 1 98.56 49 ALA B O 1
ATOM 1598 N N . ARG B 1 50 ? -6.379 9.617 21.094 1 98.69 50 ARG B N 1
ATOM 1599 C CA . ARG B 1 50 ? -5.562 9 20.062 1 98.69 50 ARG B CA 1
ATOM 1600 C C . ARG B 1 50 ? -6.402 8.648 18.844 1 98.69 50 ARG B C 1
ATOM 1602 O O . ARG B 1 50 ? -7.617 8.453 18.953 1 98.69 50 ARG B O 1
ATOM 1609 N N . PHE B 1 51 ? -5.734 8.602 17.641 1 98.81 51 PHE B N 1
ATOM 1610 C CA . PHE B 1 51 ? -6.363 8.148 16.406 1 98.81 51 PHE B CA 1
ATOM 1611 C C . PHE B 1 51 ? -5.328 7.559 15.453 1 98.81 51 PHE B C 1
ATOM 1613 O O . PHE B 1 51 ? -4.137 7.848 15.57 1 98.81 51 PHE B O 1
ATOM 1620 N N . ASP B 1 52 ? -5.828 6.715 14.594 1 98.62 52 ASP B N 1
ATOM 1621 C CA . ASP B 1 52 ? -4.996 6.172 13.523 1 98.62 52 ASP B CA 1
ATOM 1622 C C . ASP B 1 52 ? -5.234 6.914 12.211 1 98.62 52 ASP B C 1
ATOM 1624 O O . ASP B 1 52 ? -6.383 7.156 11.828 1 98.62 52 ASP B O 1
ATOM 1628 N N . GLY B 1 53 ? -4.145 7.312 11.609 1 98.56 53 GLY B N 1
ATOM 1629 C CA . GLY B 1 53 ? -4.191 7.797 10.234 1 98.56 53 GLY B CA 1
ATOM 1630 C C . GLY B 1 53 ? -3.561 6.836 9.242 1 98.56 53 GLY B C 1
ATOM 1631 O O . GLY B 1 53 ? -2.451 6.348 9.461 1 98.56 53 GLY B O 1
ATOM 1632 N N . THR B 1 54 ? -4.266 6.531 8.195 1 98.69 54 THR B N 1
ATOM 1633 C CA . THR B 1 54 ? -3.742 5.676 7.137 1 98.69 54 THR B CA 1
ATOM 1634 C C . THR B 1 54 ? -3.434 6.496 5.887 1 98.69 54 THR B C 1
ATOM 1636 O O . THR B 1 54 ? -4.309 7.184 5.359 1 98.69 54 THR B O 1
ATOM 1639 N N . ASN B 1 55 ? -2.15 6.402 5.492 1 98.44 55 ASN B N 1
ATOM 1640 C CA . ASN B 1 55 ? -1.685 7.094 4.297 1 98.44 55 ASN B CA 1
ATOM 1641 C C . ASN B 1 55 ? -1.55 6.141 3.113 1 98.44 55 ASN B C 1
ATOM 1643 O O . ASN B 1 55 ? -1.326 4.945 3.299 1 98.44 55 ASN B O 1
ATOM 1647 N N . ARG B 1 56 ? -1.748 6.672 1.958 1 97.69 56 ARG B N 1
ATOM 1648 C CA . ARG B 1 56 ? -1.593 5.973 0.688 1 97.69 56 ARG B CA 1
ATOM 1649 C C . ARG B 1 56 ? -0.926 6.863 -0.353 1 97.69 56 ARG B C 1
ATOM 1651 O O . ARG B 1 56 ? -1.394 7.973 -0.617 1 97.69 56 ARG B O 1
ATOM 1658 N N . VAL B 1 57 ? 0.169 6.371 -0.893 1 96 57 VAL B N 1
ATOM 1659 C CA . VAL B 1 57 ? 0.849 7.148 -1.926 1 96 57 VAL B CA 1
ATOM 1660 C C . VAL B 1 57 ? 1.201 6.242 -3.104 1 96 57 VAL B C 1
ATOM 1662 O O . VAL B 1 57 ? 1.564 5.078 -2.914 1 96 57 VAL B O 1
ATOM 1665 N N . THR B 1 58 ? 1.086 6.828 -4.273 1 94.5 58 THR B N 1
ATOM 1666 C CA . THR B 1 58 ? 1.525 6.105 -5.461 1 94.5 58 THR B CA 1
ATOM 1667 C C . THR B 1 58 ? 3.049 6.07 -5.543 1 94.5 58 THR B C 1
ATOM 1669 O O . THR B 1 58 ? 3.707 7.098 -5.367 1 94.5 58 THR B O 1
ATOM 1672 N N . VAL B 1 59 ? 3.609 4.934 -5.703 1 90 59 VAL B N 1
ATOM 1673 C CA . VAL B 1 59 ? 5.043 4.754 -5.922 1 90 59 VAL B CA 1
ATOM 1674 C C . VAL B 1 59 ? 5.27 3.963 -7.207 1 90 59 VAL B C 1
ATOM 1676 O O . VAL B 1 59 ? 4.316 3.527 -7.855 1 90 59 VAL B O 1
ATOM 1679 N N . ASP B 1 60 ? 6.609 3.838 -7.508 1 84.38 60 ASP B N 1
ATOM 1680 C CA . ASP B 1 60 ? 6.945 3.045 -8.688 1 84.38 60 ASP B CA 1
ATOM 1681 C C . ASP B 1 60 ? 6.508 1.591 -8.516 1 84.38 60 ASP B C 1
ATOM 1683 O O . ASP B 1 60 ? 6.961 0.908 -7.594 1 84.38 60 ASP B O 1
ATOM 1687 N N . GLY B 1 61 ? 5.48 1.246 -9.281 1 85.62 61 GLY B N 1
ATOM 1688 C CA . GLY B 1 61 ? 5.078 -0.151 -9.305 1 85.62 61 GLY B CA 1
ATOM 1689 C C . GLY B 1 61 ? 3.852 -0.434 -8.461 1 85.62 61 GLY B C 1
ATOM 1690 O O . GLY B 1 61 ? 3.449 -1.59 -8.305 1 85.62 61 GLY B O 1
ATOM 1691 N N . GLY B 1 62 ? 3.359 0.575 -7.793 1 93.75 62 GLY B N 1
ATOM 1692 C CA . GLY B 1 62 ? 2.145 0.356 -7.023 1 93.75 62 GLY B CA 1
ATOM 1693 C C . GLY B 1 62 ? 1.844 1.479 -6.051 1 93.75 62 GLY B C 1
ATOM 1694 O O . GLY B 1 62 ? 2.014 2.654 -6.379 1 93.75 62 GLY B O 1
ATOM 1695 N N . GLU B 1 63 ? 1.282 1.007 -4.922 1 96.5 63 GLU B N 1
ATOM 1696 C CA . GLU B 1 63 ? 0.964 1.953 -3.855 1 96.5 63 GLU B CA 1
ATOM 1697 C C . GLU B 1 63 ? 1.627 1.548 -2.543 1 96.5 63 GLU B C 1
ATOM 1699 O O . GLU B 1 63 ? 1.694 0.361 -2.215 1 96.5 63 GLU B O 1
ATOM 1704 N N . LEU B 1 64 ? 2.127 2.521 -1.845 1 96.31 64 LEU B N 1
ATOM 1705 C CA . LEU B 1 64 ? 2.574 2.355 -0.466 1 96.31 64 LEU B CA 1
ATOM 1706 C C . LEU B 1 64 ? 1.496 2.807 0.513 1 96.31 64 LEU B C 1
ATOM 1708 O O . LEU B 1 64 ? 0.995 3.93 0.417 1 96.31 64 LEU B O 1
ATOM 1712 N N . VAL B 1 65 ? 1.172 1.952 1.387 1 97.69 65 VAL B N 1
ATOM 1713 C CA . VAL B 1 65 ? 0.132 2.221 2.375 1 97.69 65 VAL B CA 1
ATOM 1714 C C . VAL B 1 65 ? 0.697 2.039 3.781 1 97.69 65 VAL B C 1
ATOM 1716 O O . VAL B 1 65 ? 1.368 1.045 4.066 1 97.69 65 VAL B O 1
ATOM 1719 N N . TRP B 1 66 ? 0.497 2.977 4.668 1 97.44 66 TRP B N 1
ATOM 1720 C CA . TRP B 1 66 ? 0.968 2.822 6.039 1 97.44 66 TRP B CA 1
ATOM 1721 C C . TRP B 1 66 ? 0.022 3.506 7.02 1 97.44 66 TRP B C 1
ATOM 1723 O O . TRP B 1 66 ? -0.659 4.473 6.664 1 97.44 66 TRP B O 1
ATOM 1733 N N . THR B 1 67 ? -0.061 3.027 8.156 1 97.75 67 THR B N 1
ATOM 1734 C CA . THR B 1 67 ? -0.856 3.59 9.242 1 97.75 67 THR B CA 1
ATOM 1735 C C . THR B 1 67 ? 0.038 4.02 10.398 1 97.75 67 THR B C 1
ATOM 1737 O O . THR B 1 67 ? 0.972 3.305 10.766 1 97.75 67 THR B O 1
ATOM 1740 N N . ARG B 1 68 ? -0.246 5.168 10.961 1 97.94 68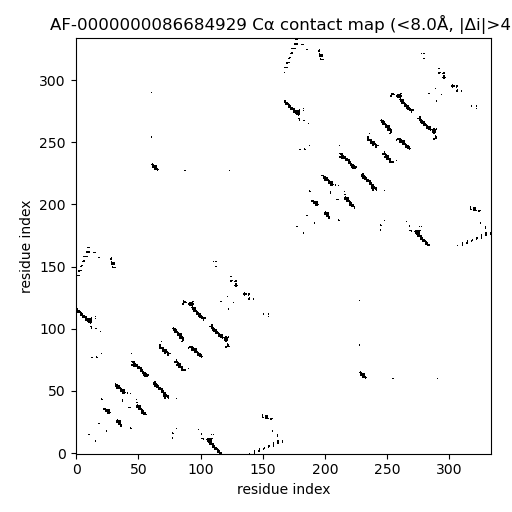 ARG B N 1
ATOM 1741 C CA . ARG B 1 68 ? 0.437 5.66 12.156 1 97.94 68 ARG B CA 1
ATOM 1742 C C . ARG B 1 68 ? -0.565 6.109 13.211 1 97.94 68 ARG B C 1
ATOM 1744 O O . ARG B 1 68 ? -1.635 6.625 12.883 1 97.94 68 ARG B O 1
ATOM 1751 N N . THR B 1 69 ? -0.153 5.91 14.398 1 98.38 69 THR B N 1
ATOM 1752 C CA . THR B 1 69 ? -0.968 6.379 15.516 1 98.38 69 THR B CA 1
ATOM 1753 C C . THR B 1 69 ? -0.584 7.805 15.906 1 98.38 69 THR B C 1
ATOM 1755 O O . THR B 1 69 ? 0.601 8.133 15.992 1 98.38 69 THR B O 1
ATOM 1758 N N . CYS B 1 70 ? -1.585 8.57 16.062 1 98.69 70 CYS B N 1
ATOM 1759 C CA . CYS B 1 70 ? -1.422 9.969 16.438 1 98.69 70 CYS B CA 1
ATOM 1760 C C . CYS B 1 70 ? -1.991 10.219 17.828 1 98.69 70 CYS B C 1
ATOM 1762 O O . CYS B 1 70 ? -2.918 9.531 18.266 1 98.69 70 CYS B O 1
ATOM 1764 N N . THR B 1 71 ? -1.421 11.148 18.547 1 98.75 71 THR B N 1
ATOM 1765 C CA . THR B 1 71 ? -1.893 11.57 19.875 1 98.75 71 THR B CA 1
ATOM 1766 C C . THR B 1 71 ? -2.074 13.086 19.922 1 98.75 71 THR B C 1
ATOM 1768 O O . THR B 1 71 ? -1.147 13.836 19.609 1 98.75 71 THR B O 1
ATOM 1771 N N . VAL B 1 72 ? -3.27 13.508 20.328 1 98.81 72 VAL B N 1
ATOM 1772 C CA . VAL B 1 72 ? -3.537 14.93 20.453 1 98.81 72 VAL B CA 1
ATOM 1773 C C . VAL B 1 72 ? -2.734 15.5 21.625 1 98.81 72 VAL B C 1
ATOM 1775 O O . VAL B 1 72 ? -2.799 14.984 22.734 1 98.81 72 VAL B O 1
ATOM 1778 N N . THR B 1 73 ? -2.031 16.578 21.375 1 98.75 73 THR B N 1
ATOM 1779 C CA . THR B 1 73 ? -1.143 17.109 22.406 1 98.75 73 THR B CA 1
ATOM 1780 C C . THR B 1 73 ? -1.604 18.5 22.844 1 98.75 73 THR B C 1
ATOM 1782 O O . THR B 1 73 ? -1.231 18.969 23.922 1 98.75 73 THR B O 1
ATOM 1785 N N . ALA B 1 74 ? -2.34 19.219 22.047 1 98.75 74 ALA B N 1
ATOM 1786 C CA . ALA B 1 74 ? -2.859 20.531 22.375 1 98.75 74 ALA B CA 1
ATOM 1787 C C . ALA B 1 74 ? -4.211 20.781 21.719 1 98.75 74 ALA B C 1
ATOM 1789 O O . ALA B 1 74 ? -4.434 20.359 20.578 1 98.75 74 ALA B O 1
ATOM 1790 N N . LEU B 1 75 ? -5.031 21.469 22.516 1 98.62 75 LEU B N 1
ATOM 1791 C CA . LEU B 1 75 ? -6.355 21.844 22.031 1 98.62 75 LEU B CA 1
ATOM 1792 C C . LEU B 1 75 ? -6.805 23.156 22.641 1 98.62 75 LEU B C 1
ATOM 1794 O O . LEU B 1 75 ? -6.867 23.297 23.875 1 98.62 75 LEU B O 1
ATOM 1798 N N . VAL B 1 76 ? -6.973 24.094 21.828 1 98.44 76 VAL B N 1
ATOM 1799 C CA . VAL B 1 76 ? -7.711 25.312 22.156 1 98.44 76 VAL B CA 1
ATOM 1800 C C . VAL B 1 76 ? -8.992 25.375 21.328 1 98.44 76 VAL B C 1
ATOM 1802 O O . VAL B 1 76 ? -8.953 25.719 20.141 1 98.44 76 VAL B O 1
ATOM 1805 N N . PRO B 1 77 ? -10.086 25.016 21.984 1 97.12 77 PRO B N 1
ATOM 1806 C CA . PRO B 1 77 ? -11.328 24.906 21.219 1 97.12 77 PRO B CA 1
ATOM 1807 C C . PRO B 1 77 ? -11.586 26.141 20.359 1 97.12 77 PRO B C 1
ATOM 1809 O O . PRO B 1 77 ? -11.469 27.266 20.828 1 97.12 77 PRO B O 1
ATOM 1812 N N . GLY B 1 78 ? -11.766 25.875 19.047 1 97.56 78 GLY B N 1
ATOM 1813 C CA . GLY B 1 78 ? -12.094 26.922 18.094 1 97.56 78 GLY B CA 1
ATOM 1814 C C . GLY B 1 78 ? -10.867 27.562 17.469 1 97.56 78 GLY B C 1
ATOM 1815 O O . GLY B 1 78 ? -10.992 28.406 16.578 1 97.56 78 GLY B O 1
ATOM 1816 N N . GLU B 1 79 ? -9.719 27.156 17.953 1 98.06 79 GLU B N 1
ATOM 1817 C CA . GLU B 1 79 ? -8.547 27.922 17.531 1 98.06 79 GLU B CA 1
ATOM 1818 C C . GLU B 1 79 ? -7.406 27 17.109 1 98.06 79 GLU B C 1
ATOM 1820 O O . GLU B 1 79 ? -6.797 27.203 16.062 1 98.06 79 GLU B O 1
ATOM 1825 N N . HIS B 1 80 ? -7.129 26.062 17.938 1 98.5 80 HIS B N 1
ATOM 1826 C CA . HIS B 1 80 ? -5.883 25.328 17.734 1 98.5 80 HIS B CA 1
ATOM 1827 C C . HIS B 1 80 ? -6.051 23.859 18.062 1 98.5 80 HIS B C 1
ATOM 1829 O O . HIS B 1 80 ? -6.598 23.516 19.125 1 98.5 80 HIS B O 1
ATOM 1835 N N . PHE B 1 81 ? -5.637 22.969 17.156 1 98.12 81 PHE B N 1
ATOM 1836 C CA . PHE B 1 81 ? -5.645 21.5 17.25 1 98.12 81 PHE B CA 1
ATOM 1837 C C . PHE B 1 81 ? -4.305 20.922 16.812 1 98.12 81 PHE B C 1
ATOM 1839 O O . PHE B 1 81 ? -3.949 20.984 15.633 1 98.12 81 PHE B O 1
ATOM 1846 N N . ALA B 1 82 ? -3.545 20.344 17.812 1 98.88 82 ALA B N 1
ATOM 1847 C CA . ALA B 1 82 ? -2.236 19.781 17.484 1 98.88 82 ALA B CA 1
ATOM 1848 C C . ALA B 1 82 ? -2.139 18.328 17.922 1 98.88 82 ALA B C 1
ATOM 1850 O O . ALA B 1 82 ? -2.736 17.938 18.938 1 98.88 82 ALA B O 1
ATOM 1851 N N . TYR B 1 83 ? -1.423 17.531 17.188 1 98.81 83 TYR B N 1
ATOM 1852 C CA . TYR B 1 83 ? -1.184 16.125 17.516 1 98.81 83 TYR B CA 1
ATOM 1853 C C . TYR B 1 83 ? 0.193 15.68 17.031 1 98.81 83 TYR B C 1
ATOM 1855 O O . TYR B 1 83 ? 0.751 16.266 16.109 1 98.81 83 TYR B O 1
ATOM 1863 N N . VAL B 1 84 ? 0.722 14.656 17.672 1 98.81 84 VAL B N 1
ATOM 1864 C CA . VAL B 1 84 ? 1.991 14.062 17.266 1 98.81 84 VAL B CA 1
ATOM 1865 C C . VAL B 1 84 ? 1.739 12.711 16.594 1 98.81 84 VAL B C 1
ATOM 1867 O O . VAL B 1 84 ? 0.749 12.039 16.891 1 98.81 84 VAL B O 1
ATOM 1870 N N . VAL B 1 85 ? 2.609 12.398 15.672 1 98.75 85 VAL B N 1
ATOM 1871 C CA . VAL B 1 85 ? 2.6 11.117 14.977 1 98.75 85 VAL B CA 1
ATOM 1872 C C . VAL B 1 85 ? 3.703 10.219 15.531 1 98.75 85 VAL B C 1
ATOM 1874 O O . VAL B 1 85 ? 4.879 10.594 15.516 1 98.75 85 VAL B O 1
ATOM 1877 N N . GLY B 1 86 ? 3.328 9.094 16.016 1 98.06 86 GLY B N 1
ATOM 1878 C CA . GLY B 1 86 ? 4.316 8.148 16.516 1 98.06 86 GLY B CA 1
ATOM 1879 C C . GLY B 1 86 ? 5.082 7.449 15.406 1 98.06 86 GLY B C 1
ATOM 1880 O O . GLY B 1 86 ? 4.531 7.199 14.336 1 98.06 86 GLY B O 1
ATOM 1881 N N . ASP B 1 87 ? 6.336 7.176 15.758 1 95.81 87 ASP B N 1
ATOM 1882 C CA . ASP B 1 87 ? 7.098 6.418 14.766 1 95.81 87 ASP B CA 1
ATOM 1883 C C . ASP B 1 87 ? 6.652 4.957 14.727 1 95.81 87 ASP B C 1
ATOM 1885 O O . ASP B 1 87 ? 5.789 4.547 15.508 1 95.81 87 ASP B O 1
ATOM 1889 N N . ARG B 1 88 ? 7.129 4.141 13.797 1 92.94 88 ARG B N 1
ATOM 1890 C CA . ARG B 1 88 ? 6.648 2.785 13.539 1 92.94 88 ARG B CA 1
ATOM 1891 C C . ARG B 1 88 ? 7.316 1.779 14.469 1 92.94 88 ARG B C 1
ATOM 1893 O O . ARG B 1 88 ? 7.094 0.573 14.344 1 92.94 88 ARG B O 1
ATOM 1900 N N . PHE B 1 89 ? 8.172 2.148 15.336 1 93.38 89 PHE B N 1
ATOM 1901 C CA . PHE B 1 89 ? 8.898 1.257 16.234 1 93.38 89 PHE B CA 1
ATOM 1902 C C . PHE B 1 89 ? 8.227 1.196 17.594 1 93.38 89 PHE B C 1
ATOM 1904 O O . PHE B 1 89 ? 7.297 0.415 17.797 1 93.38 89 PHE B O 1
ATOM 1911 N N . ASP B 1 90 ? 8.445 2.135 18.438 1 94.44 90 ASP B N 1
ATOM 1912 C CA . ASP B 1 90 ? 7.855 2.104 19.766 1 94.44 90 ASP B CA 1
ATOM 1913 C C . ASP B 1 90 ? 6.844 3.232 19.953 1 94.44 90 ASP B C 1
ATOM 1915 O O . ASP B 1 90 ? 6.395 3.5 21.062 1 94.44 90 ASP B O 1
ATOM 1919 N N . GLY B 1 91 ? 6.535 3.941 18.922 1 96.19 91 GLY B N 1
ATOM 1920 C CA . GLY B 1 91 ? 5.5 4.965 18.969 1 96.19 91 GLY B CA 1
ATOM 1921 C C . GLY B 1 91 ? 6.008 6.297 19.484 1 96.19 91 GLY B C 1
ATOM 1922 O O . GLY B 1 91 ? 5.215 7.191 19.797 1 96.19 91 GLY B O 1
ATOM 1923 N N . THR B 1 92 ? 7.332 6.387 19.547 1 98.06 92 THR B N 1
ATOM 1924 C CA . THR B 1 92 ? 7.895 7.664 19.969 1 98.06 92 THR B CA 1
ATOM 1925 C C . THR B 1 92 ? 7.508 8.773 18.984 1 98.06 92 THR B C 1
ATOM 1927 O O . THR B 1 92 ? 7.539 8.57 17.766 1 98.06 92 THR B O 1
ATOM 1930 N N . ALA B 1 93 ? 7.141 9.906 19.484 1 98.44 93 ALA B N 1
ATOM 1931 C CA . ALA B 1 93 ? 6.691 11.016 18.656 1 98.44 93 ALA B CA 1
ATOM 1932 C C . ALA B 1 93 ? 7.758 11.406 17.641 1 98.44 93 ALA B C 1
ATOM 1934 O O . ALA B 1 93 ? 8.867 11.789 18 1 98.44 93 ALA B O 1
ATOM 1935 N N . ALA B 1 94 ? 7.367 11.375 16.359 1 98.25 94 ALA B N 1
ATOM 1936 C CA . ALA B 1 94 ? 8.328 11.641 15.281 1 98.25 94 ALA B CA 1
ATOM 1937 C C . ALA B 1 94 ? 8.023 12.961 14.586 1 98.25 94 ALA B C 1
ATOM 1939 O O . ALA B 1 94 ? 8.914 13.594 14.016 1 98.25 94 ALA B O 1
ATOM 1940 N N . SER B 1 95 ? 6.836 13.336 14.578 1 98.62 95 SER B N 1
ATOM 1941 C CA . SER B 1 95 ? 6.426 14.594 13.969 1 98.62 95 SER B CA 1
ATOM 1942 C C . SER B 1 95 ? 5.176 15.156 14.641 1 98.62 95 SER B C 1
ATOM 1944 O O . SER B 1 95 ? 4.496 14.445 15.383 1 98.62 95 SER B O 1
ATOM 1946 N N . GLU B 1 96 ? 4.984 16.406 14.383 1 98.88 96 GLU B N 1
ATOM 1947 C CA . GLU B 1 96 ? 3.795 17.094 14.875 1 98.88 96 GLU B CA 1
ATOM 1948 C C . GLU B 1 96 ? 3.047 17.797 13.742 1 98.88 96 GLU B C 1
ATOM 1950 O O . GLU B 1 96 ? 3.664 18.422 12.875 1 98.88 96 GLU B O 1
ATOM 1955 N N . TRP B 1 97 ? 1.769 17.594 13.758 1 98.88 97 TRP B N 1
ATOM 1956 C CA . TRP B 1 97 ? 0.852 18.328 12.891 1 98.88 97 TRP B CA 1
ATOM 1957 C C . TRP B 1 97 ? -0.042 19.266 13.703 1 98.88 97 TRP B C 1
ATOM 1959 O O . TRP B 1 97 ? -0.303 19.016 14.883 1 98.88 97 TRP B O 1
ATOM 1969 N N . ALA B 1 98 ? -0.485 20.328 13.078 1 98.81 98 ALA B N 1
ATOM 1970 C CA . ALA B 1 98 ? -1.438 21.203 13.75 1 98.81 98 ALA B CA 1
ATOM 1971 C C . ALA B 1 98 ? -2.312 21.938 12.734 1 98.81 98 ALA B C 1
ATOM 1973 O O . ALA B 1 98 ? -1.901 22.156 11.594 1 98.81 98 ALA B O 1
ATOM 1974 N N . PHE B 1 99 ? -3.471 22.234 13.203 1 98.81 99 PHE B N 1
ATOM 1975 C CA . PHE B 1 99 ? -4.352 23.188 12.547 1 98.81 99 PHE B CA 1
ATOM 1976 C C . PHE B 1 99 ? -4.621 24.391 13.445 1 98.81 99 PHE B C 1
ATOM 1978 O O . PHE B 1 99 ? -4.809 24.234 14.656 1 98.81 99 PHE B O 1
ATOM 1985 N N . THR B 1 100 ? -4.637 25.531 12.852 1 98.81 100 THR B N 1
ATOM 1986 C CA . THR B 1 100 ? -5.078 26.75 13.523 1 98.81 100 THR B CA 1
ATOM 1987 C C . THR B 1 100 ? -6.156 27.453 12.703 1 98.81 100 THR B C 1
ATOM 1989 O O . THR B 1 100 ? -6.039 27.562 11.484 1 98.81 100 THR B O 1
ATOM 1992 N N . VAL B 1 101 ? -7.172 27.844 13.383 1 98.81 101 VAL B N 1
ATOM 1993 C CA . VAL B 1 101 ? -8.234 28.641 12.773 1 98.81 101 VAL B CA 1
ATOM 1994 C C . VAL B 1 101 ? -8.289 30.016 13.43 1 98.81 101 VAL B C 1
ATOM 1996 O O . VAL B 1 101 ? -8.367 30.125 14.656 1 98.81 101 VAL B O 1
ATOM 1999 N N . LEU B 1 102 ? -8.18 31 12.586 1 98.62 102 LEU B N 1
ATOM 2000 C CA . LEU B 1 102 ? -8.25 32.375 13.078 1 98.62 102 LEU B CA 1
ATOM 2001 C C . LEU B 1 102 ? -9.359 33.156 12.367 1 98.62 102 LEU B C 1
ATOM 2003 O O . LEU B 1 102 ? -9.344 33.281 11.148 1 98.62 102 LEU B O 1
ATOM 2007 N N . ALA B 1 103 ? -10.273 33.688 13.156 1 98.19 103 ALA B N 1
ATOM 2008 C CA . ALA B 1 103 ? -11.312 34.531 12.578 1 98.19 103 ALA B CA 1
ATOM 2009 C C . ALA B 1 103 ? -10.711 35.844 12.062 1 98.19 103 ALA B C 1
ATOM 2011 O O . ALA B 1 103 ? -9.898 36.469 12.734 1 98.19 103 ALA B O 1
ATOM 2012 N N . ARG B 1 104 ? -11.102 36.188 10.883 1 97.81 104 ARG B N 1
ATOM 2013 C CA . ARG B 1 104 ? -10.719 37.469 10.336 1 97.81 104 ARG B CA 1
ATOM 2014 C C . ARG B 1 104 ? -11.891 38.438 10.359 1 97.81 104 ARG B C 1
ATOM 2016 O O . ARG B 1 104 ? -11.695 39.656 10.477 1 97.81 104 ARG B O 1
ATOM 2023 N N . SER B 1 105 ? -13.078 38 10.172 1 96.69 105 SER B N 1
ATOM 2024 C CA . SER B 1 105 ? -14.375 38.656 10.32 1 96.69 105 SER B CA 1
ATOM 2025 C C . SER B 1 105 ? -15.453 37.656 10.742 1 96.69 105 SER B C 1
ATOM 2027 O O . SER B 1 105 ? -15.148 36.5 11.07 1 96.69 105 SER B O 1
ATOM 2029 N N . ALA B 1 106 ? -16.625 38.188 10.766 1 95.88 106 ALA B N 1
ATOM 2030 C CA . ALA B 1 106 ? -17.734 37.281 11.086 1 95.88 106 ALA B CA 1
ATOM 2031 C C . ALA B 1 106 ? -17.906 36.219 10.016 1 95.88 106 ALA B C 1
ATOM 2033 O O . ALA B 1 106 ? -18.375 35.125 10.297 1 95.88 106 ALA B O 1
ATOM 2034 N N . GLU B 1 107 ? -17.453 36.5 8.812 1 97 107 GLU B N 1
ATOM 2035 C CA . GLU B 1 107 ? -17.734 35.594 7.699 1 97 107 GLU B CA 1
ATOM 2036 C C . GLU B 1 107 ? -16.453 35.156 7 1 97 107 GLU B C 1
ATOM 2038 O O . GLU B 1 107 ? -16.5 34.625 5.883 1 97 107 GLU B O 1
ATOM 2043 N N . THR B 1 108 ? -15.375 35.375 7.555 1 98.31 108 THR B N 1
ATOM 2044 C CA . THR B 1 108 ? -14.102 35.031 6.938 1 98.31 108 THR B CA 1
ATOM 2045 C C . THR B 1 108 ? -13.117 34.531 7.988 1 98.31 108 THR B C 1
ATOM 2047 O O . THR B 1 108 ? -13.039 35.062 9.094 1 98.31 108 THR B O 1
ATOM 2050 N N . CYS B 1 109 ? -12.359 33.531 7.66 1 98.62 109 CYS B N 1
ATOM 2051 C CA . CYS B 1 109 ? -11.336 33.031 8.562 1 98.62 109 CYS B CA 1
ATOM 2052 C C . CYS B 1 109 ? -10.117 32.531 7.781 1 98.62 109 CYS B C 1
ATOM 2054 O O . CYS B 1 109 ? -10.125 32.531 6.547 1 98.62 109 CYS B O 1
ATOM 2056 N N . ARG B 1 110 ? -9.133 32.281 8.57 1 98.88 110 ARG B N 1
ATOM 2057 C CA . ARG B 1 110 ? -7.906 31.703 8.031 1 98.88 110 ARG B CA 1
ATOM 2058 C C . ARG B 1 110 ? -7.621 30.344 8.664 1 98.88 110 ARG B C 1
ATOM 2060 O O . ARG B 1 110 ? -7.664 30.203 9.891 1 98.88 110 ARG B O 1
ATOM 2067 N N . ILE B 1 111 ? -7.434 29.344 7.824 1 98.94 111 ILE B N 1
ATOM 2068 C CA . ILE B 1 111 ? -7.008 28.016 8.289 1 98.94 111 ILE B CA 1
ATOM 2069 C C . ILE B 1 111 ? -5.523 27.828 7.988 1 98.94 111 ILE B C 1
ATOM 2071 O O . ILE B 1 111 ? -5.078 28.047 6.859 1 98.94 111 ILE B O 1
ATOM 2075 N N . THR B 1 112 ? -4.785 27.547 8.977 1 98.94 112 THR B N 1
ATOM 2076 C CA . THR B 1 112 ? -3.375 27.219 8.812 1 98.94 112 THR B CA 1
ATOM 2077 C C . THR B 1 112 ? -3.109 25.766 9.195 1 98.94 112 THR B C 1
ATOM 2079 O O . THR B 1 112 ? -3.576 25.297 10.242 1 98.94 112 THR B O 1
ATOM 2082 N N . GLN B 1 113 ? -2.436 25 8.344 1 98.94 113 GLN B N 1
ATOM 2083 C CA . GLN B 1 113 ? -1.925 23.656 8.633 1 98.94 113 GLN B CA 1
ATOM 2084 C C . GLN B 1 113 ? -0.401 23.656 8.719 1 98.94 113 GLN B C 1
ATOM 2086 O O . GLN B 1 113 ? 0.273 24.25 7.863 1 98.94 113 GLN B O 1
ATOM 2091 N N . SER B 1 114 ? 0.13 23.016 9.758 1 98.88 114 SER B N 1
ATOM 2092 C CA . SER B 1 114 ? 1.577 23.016 9.945 1 98.88 114 SER B CA 1
ATOM 2093 C C . SER B 1 114 ? 2.088 21.625 10.297 1 98.88 114 SER B C 1
ATOM 2095 O O . SER B 1 114 ? 1.319 20.766 10.734 1 98.88 114 SER B O 1
ATOM 2097 N N . PHE B 1 115 ? 3.322 21.422 10.008 1 98.81 115 PHE B N 1
ATOM 2098 C CA . PHE B 1 115 ? 4.055 20.188 10.266 1 98.81 115 PHE B CA 1
ATOM 2099 C C . PHE B 1 115 ? 5.461 20.5 10.766 1 98.81 115 PHE B C 1
ATOM 2101 O O . PHE B 1 115 ? 6.113 21.422 10.289 1 98.81 115 PHE B O 1
ATOM 2108 N N . ARG B 1 116 ? 5.91 19.703 11.703 1 98.56 116 ARG B N 1
ATOM 2109 C CA . ARG B 1 116 ? 7.332 19.734 12.031 1 98.56 116 ARG B CA 1
ATOM 2110 C C . ARG B 1 116 ? 7.809 18.359 12.492 1 98.56 116 ARG B C 1
ATOM 2112 O O . ARG B 1 116 ? 7.078 17.641 13.18 1 98.56 116 ARG B O 1
ATOM 2119 N N . HIS B 1 117 ? 9.062 18.031 12.125 1 98.19 117 HIS B N 1
ATOM 2120 C CA . HIS B 1 117 ? 9.703 16.844 12.664 1 98.19 117 HIS B CA 1
ATOM 2121 C C . HIS B 1 117 ? 10.125 17.031 14.117 1 98.19 117 HIS B C 1
ATOM 2123 O O . HIS B 1 117 ? 10.594 18.109 14.484 1 98.19 117 HIS B O 1
ATOM 2129 N N . LEU B 1 118 ? 9.938 16.062 14.852 1 98.12 118 LEU B N 1
ATOM 2130 C CA . LEU B 1 118 ? 10.422 16.031 16.234 1 98.12 118 LEU B CA 1
ATOM 2131 C C . LEU B 1 118 ? 11.688 15.195 16.344 1 98.12 118 LEU B C 1
ATOM 2133 O O . LEU B 1 118 ? 11.93 14.305 15.531 1 98.12 118 LEU B O 1
ATOM 2137 N N . PRO B 1 119 ? 12.492 15.469 17.359 1 94.81 119 PRO B N 1
ATOM 2138 C CA . PRO B 1 119 ? 13.836 14.875 17.391 1 94.81 119 PRO B CA 1
ATOM 2139 C C . PRO B 1 119 ? 13.836 13.438 17.906 1 94.81 119 PRO B C 1
ATOM 2141 O O . PRO B 1 119 ? 14.758 12.672 17.625 1 94.81 119 PRO B O 1
ATOM 2144 N N . ASP B 1 120 ? 12.867 13.094 18.641 1 95.31 120 ASP B N 1
ATOM 2145 C CA . ASP B 1 120 ? 12.984 11.859 19.406 1 95.31 120 ASP B CA 1
ATOM 2146 C C . ASP B 1 120 ? 12.555 10.648 18.578 1 95.31 120 ASP B C 1
ATOM 2148 O O . ASP B 1 120 ? 13.219 9.609 18.609 1 95.31 120 ASP B O 1
ATOM 2152 N N . GLY B 1 121 ? 11.484 10.781 17.875 1 95.44 121 GLY B N 1
ATOM 2153 C CA . GLY B 1 121 ? 10.969 9.664 17.109 1 95.44 121 GLY B CA 1
ATOM 2154 C C . GLY B 1 121 ? 11.609 9.539 15.734 1 95.44 121 GLY B C 1
ATOM 2155 O O . GLY B 1 121 ? 12.086 10.531 15.172 1 95.44 121 GLY B O 1
ATOM 2156 N N . MET B 1 122 ? 11.625 8.32 15.219 1 95.19 122 MET B N 1
ATOM 2157 C CA . MET B 1 122 ? 12.195 8.039 13.906 1 95.19 122 MET B CA 1
ATOM 2158 C C . MET B 1 122 ? 11.125 8.102 12.82 1 95.19 122 MET B C 1
ATOM 2160 O O . MET B 1 122 ? 10.375 7.145 12.617 1 95.19 122 MET B O 1
ATOM 2164 N N . SER B 1 123 ? 11.117 9.172 12.047 1 94.94 123 SER B N 1
ATOM 2165 C CA . SER B 1 123 ? 10.195 9.281 10.914 1 94.94 123 SER B CA 1
ATOM 2166 C C . SER B 1 123 ? 10.719 8.5 9.711 1 94.94 123 SER B C 1
ATOM 2168 O O . SER B 1 123 ? 11.883 8.109 9.68 1 94.94 123 SER B O 1
ATOM 2170 N N . GLY B 1 124 ? 9.812 8.242 8.766 1 94 124 GLY B N 1
ATOM 2171 C CA . GLY B 1 124 ? 10.25 7.641 7.512 1 94 124 GLY B CA 1
ATOM 2172 C C . GLY B 1 124 ? 11.312 8.453 6.801 1 94 124 GLY B C 1
ATOM 2173 O O . GLY B 1 124 ? 12.266 7.898 6.258 1 94 124 GLY B O 1
ATOM 2174 N N . THR B 1 125 ? 11.148 9.742 6.789 1 95.25 125 THR B N 1
ATOM 2175 C CA . THR B 1 125 ? 12.109 10.641 6.16 1 95.25 125 THR B CA 1
ATOM 2176 C C . THR B 1 125 ? 13.477 10.523 6.832 1 95.25 125 THR B C 1
ATOM 2178 O O . THR B 1 125 ? 14.5 10.43 6.152 1 95.25 125 THR B O 1
ATOM 2181 N N . ARG B 1 126 ? 13.445 10.523 8.141 1 95.25 126 ARG B N 1
ATOM 2182 C CA . ARG B 1 126 ? 14.703 10.391 8.867 1 95.25 126 ARG B CA 1
ATOM 2183 C C . ARG B 1 126 ? 15.367 9.047 8.57 1 95.25 126 ARG B C 1
ATOM 2185 O O . ARG B 1 126 ? 16.578 8.977 8.375 1 95.25 126 ARG B O 1
ATOM 2192 N N . SER B 1 127 ? 14.633 8.055 8.594 1 94.56 127 SER B N 1
ATOM 2193 C CA . SER B 1 127 ? 15.141 6.723 8.281 1 94.56 127 SER B CA 1
ATOM 2194 C C . SER B 1 127 ? 15.812 6.695 6.91 1 94.56 127 SER B C 1
ATOM 2196 O O . SER B 1 127 ? 16.906 6.137 6.758 1 94.56 127 SER B O 1
ATOM 2198 N N . GLN B 1 128 ? 15.172 7.262 5.918 1 93.12 128 GLN B N 1
ATOM 2199 C CA . GLN B 1 128 ? 15.719 7.305 4.562 1 93.12 128 GLN B CA 1
ATOM 2200 C C . GLN B 1 128 ? 17.016 8.117 4.516 1 93.12 128 GLN B C 1
ATOM 2202 O O . GLN B 1 128 ? 17.984 7.711 3.875 1 93.12 128 GLN B O 1
ATOM 2207 N N . ALA B 1 129 ? 16.984 9.242 5.176 1 95.56 129 ALA B N 1
ATOM 2208 C CA . ALA B 1 129 ? 18.172 10.102 5.199 1 95.56 129 ALA B CA 1
ATOM 2209 C C . ALA B 1 129 ? 19.344 9.391 5.855 1 95.56 129 ALA B C 1
ATOM 2211 O O . ALA B 1 129 ? 20.484 9.516 5.398 1 95.56 129 ALA B O 1
ATOM 2212 N N . ASP B 1 130 ? 19.062 8.68 6.945 1 94.25 130 ASP B N 1
ATOM 2213 C CA . ASP B 1 130 ? 20.109 7.926 7.637 1 94.25 130 ASP B CA 1
ATOM 2214 C C . ASP B 1 130 ? 20.672 6.82 6.746 1 94.25 130 ASP B C 1
ATOM 2216 O O . ASP B 1 130 ? 21.859 6.531 6.789 1 94.25 130 ASP B O 1
ATOM 2220 N N . ALA B 1 131 ? 19.812 6.223 5.941 1 91.5 131 ALA B N 1
ATOM 2221 C CA . ALA B 1 131 ? 20.219 5.121 5.07 1 91.5 131 ALA B CA 1
ATOM 2222 C C . ALA B 1 131 ? 21.016 5.633 3.877 1 91.5 131 ALA B C 1
ATOM 2224 O O . ALA B 1 131 ? 21.781 4.879 3.268 1 91.5 131 ALA B O 1
ATOM 2225 N N . HIS B 1 132 ? 20.766 6.91 3.502 1 93.81 132 HIS B N 1
ATOM 2226 C CA . HIS B 1 132 ? 21.453 7.535 2.375 1 93.81 132 HIS B CA 1
ATOM 2227 C C . HIS B 1 132 ? 22.031 8.891 2.766 1 93.81 132 HIS B C 1
ATOM 2229 O O . HIS B 1 132 ? 21.625 9.922 2.232 1 93.81 132 HIS B O 1
ATOM 2235 N N . PRO B 1 133 ? 23.094 8.859 3.492 1 95.5 133 PRO B N 1
ATOM 2236 C CA . PRO B 1 133 ? 23.609 10.102 4.074 1 95.5 133 PRO B CA 1
ATOM 2237 C C . PRO B 1 133 ? 24.062 11.109 3.016 1 95.5 133 PRO B C 1
ATOM 2239 O O . PRO B 1 133 ? 23.938 12.32 3.213 1 95.5 133 PRO B O 1
ATOM 2242 N N . ASP B 1 134 ? 24.531 10.555 1.927 1 96.56 134 ASP B N 1
ATOM 2243 C CA . ASP B 1 134 ? 25.031 11.438 0.868 1 96.56 134 ASP B CA 1
ATOM 2244 C C . ASP B 1 134 ? 23.875 12.18 0.199 1 96.56 134 ASP B C 1
ATOM 2246 O O . ASP B 1 134 ? 24.094 13.195 -0.467 1 96.56 134 ASP B O 1
ATOM 2250 N N . GLU B 1 135 ? 22.625 11.719 0.39 1 96.56 135 GLU B N 1
ATOM 2251 C CA . GLU B 1 135 ? 21.453 12.312 -0.235 1 96.56 135 GLU B CA 1
ATOM 2252 C C . GLU B 1 135 ? 20.516 12.898 0.811 1 96.56 135 GLU B C 1
ATOM 2254 O O . GLU B 1 135 ? 19.359 13.227 0.506 1 96.56 135 GLU B O 1
ATOM 2259 N N . ALA B 1 136 ? 20.984 12.992 1.982 1 96.5 136 ALA B N 1
ATOM 2260 C CA . ALA B 1 136 ? 20.125 13.32 3.113 1 96.5 136 ALA B CA 1
ATOM 2261 C C . ALA B 1 136 ? 19.438 14.664 2.906 1 96.5 136 ALA B C 1
ATOM 2263 O O . ALA B 1 136 ? 18.219 14.789 3.104 1 96.5 136 ALA B O 1
ATOM 2264 N N . ALA B 1 137 ? 20.172 15.688 2.479 1 97 137 ALA B N 1
ATOM 2265 C CA . ALA B 1 137 ? 19.609 17.016 2.281 1 97 137 ALA B CA 1
ATOM 2266 C C . ALA B 1 137 ? 18.531 17 1.212 1 97 137 ALA B C 1
ATOM 2268 O O . ALA B 1 137 ? 17.484 17.625 1.376 1 97 137 ALA B O 1
ATOM 2269 N N . GLU B 1 138 ? 18.797 16.312 0.15 1 97.31 138 GLU B N 1
ATOM 2270 C CA . GLU B 1 138 ? 17.828 16.203 -0.94 1 97.31 138 GLU B CA 1
ATOM 2271 C C . GLU B 1 138 ? 16.562 15.477 -0.496 1 97.31 138 GLU B C 1
ATOM 2273 O O . GLU B 1 138 ? 15.461 15.844 -0.887 1 97.31 138 GLU B O 1
ATOM 2278 N N . ILE B 1 139 ? 16.734 14.453 0.255 1 96.31 139 ILE B N 1
ATOM 2279 C CA . ILE B 1 139 ? 15.609 13.672 0.764 1 96.31 139 ILE B CA 1
ATOM 2280 C C . ILE B 1 139 ? 14.703 14.555 1.613 1 96.31 139 ILE B C 1
ATOM 2282 O O . ILE B 1 139 ? 13.477 14.547 1.447 1 96.31 139 ILE B O 1
ATOM 2286 N N . VAL B 1 140 ? 15.242 15.305 2.465 1 97.31 140 VAL B N 1
ATOM 2287 C CA . VAL B 1 140 ? 14.492 16.172 3.361 1 97.31 140 VAL B CA 1
ATOM 2288 C C . VAL B 1 140 ? 13.797 17.281 2.557 1 97.31 140 VAL B C 1
ATOM 2290 O O . VAL B 1 140 ? 12.633 17.578 2.799 1 97.31 140 VAL B O 1
ATOM 2293 N N . ASP B 1 141 ? 14.508 17.844 1.584 1 97.81 141 ASP B N 1
ATOM 2294 C CA . ASP B 1 141 ? 13.938 18.891 0.741 1 97.81 141 ASP B CA 1
ATOM 2295 C C . ASP B 1 141 ? 12.75 18.359 -0.062 1 97.81 141 ASP B C 1
ATOM 2297 O O . ASP B 1 141 ? 11.734 19.031 -0.203 1 97.81 141 ASP B O 1
ATOM 2301 N N . ARG B 1 142 ? 12.953 17.203 -0.608 1 97.5 142 ARG B N 1
ATOM 2302 C CA . ARG B 1 142 ? 11.875 16.578 -1.371 1 97.5 142 ARG B CA 1
ATOM 2303 C C . ARG B 1 142 ? 10.641 16.375 -0.501 1 97.5 142 ARG B C 1
ATOM 2305 O O . ARG B 1 142 ? 9.516 16.641 -0.93 1 97.5 142 ARG B O 1
ATOM 2312 N N . ARG B 1 143 ? 10.898 15.945 0.674 1 97.44 143 ARG B N 1
ATOM 2313 C CA . ARG B 1 143 ? 9.789 15.719 1.597 1 97.44 143 ARG B CA 1
ATOM 2314 C C . ARG B 1 143 ? 9.102 17.031 1.958 1 97.44 143 ARG B C 1
ATOM 2316 O O . ARG B 1 143 ? 7.875 17.094 2.012 1 97.44 143 ARG B O 1
ATOM 2323 N N . ALA B 1 144 ? 9.812 18.031 2.246 1 98.25 144 ALA B N 1
ATOM 2324 C CA . ALA B 1 144 ? 9.25 19.344 2.539 1 98.25 144 ALA B CA 1
ATOM 2325 C C . ALA B 1 144 ? 8.344 19.812 1.406 1 98.25 144 ALA B C 1
ATOM 2327 O O . ALA B 1 144 ? 7.246 20.328 1.651 1 98.25 144 ALA B O 1
ATOM 2328 N N . GLY B 1 145 ? 8.875 19.625 0.218 1 98.38 145 GLY B N 1
ATOM 2329 C CA . GLY B 1 145 ? 8.07 19.984 -0.942 1 98.38 145 GLY B CA 1
ATOM 2330 C C . GLY B 1 145 ? 6.777 19.203 -1.04 1 98.38 145 GLY B C 1
ATOM 2331 O O . GLY B 1 145 ? 5.723 19.766 -1.328 1 98.38 145 GLY B O 1
ATOM 2332 N N . GLN B 1 146 ? 6.883 17.922 -0.812 1 97.56 146 GLN B N 1
ATOM 2333 C CA . GLN B 1 146 ? 5.703 17.047 -0.836 1 97.56 146 GLN B CA 1
ATOM 2334 C C . GLN B 1 146 ? 4.688 17.484 0.215 1 97.56 146 GLN B C 1
ATOM 2336 O O . GLN B 1 146 ? 3.484 17.531 -0.059 1 97.56 146 GLN B O 1
ATOM 2341 N N . LEU B 1 147 ? 5.156 17.812 1.396 1 98.25 147 LEU B N 1
ATOM 2342 C CA . LEU B 1 147 ? 4.281 18.219 2.484 1 98.25 147 LEU B CA 1
ATOM 2343 C C . LEU B 1 147 ? 3.58 19.531 2.145 1 98.25 147 LEU B C 1
ATOM 2345 O O . LEU B 1 147 ? 2.369 19.656 2.342 1 98.25 147 LEU B O 1
ATOM 2349 N N . ARG B 1 148 ? 4.32 20.5 1.591 1 98.69 148 ARG B N 1
ATOM 2350 C CA . ARG B 1 148 ? 3.723 21.781 1.233 1 98.69 148 ARG B CA 1
ATOM 2351 C C . ARG B 1 148 ? 2.652 21.594 0.159 1 98.69 148 ARG B C 1
ATOM 2353 O O . ARG B 1 148 ? 1.553 22.141 0.277 1 98.69 148 ARG B O 1
ATOM 2360 N N . ALA B 1 149 ? 3.002 20.859 -0.845 1 98.62 149 ALA B N 1
ATOM 2361 C CA . ALA B 1 149 ? 2.041 20.609 -1.917 1 98.62 149 ALA B CA 1
ATOM 2362 C C . ALA B 1 149 ? 0.787 19.922 -1.382 1 98.62 149 ALA B C 1
ATOM 2364 O O . ALA B 1 149 ? -0.332 20.281 -1.755 1 98.62 149 ALA B O 1
ATOM 2365 N N . GLY B 1 150 ? 0.975 18.938 -0.532 1 98.69 150 GLY B N 1
ATOM 2366 C CA . GLY B 1 150 ? -0.153 18.25 0.067 1 98.69 150 GLY B CA 1
ATOM 2367 C C . GLY B 1 150 ? -1.016 19.141 0.933 1 98.69 150 GLY B C 1
ATOM 2368 O O . GLY B 1 150 ? -2.244 19.062 0.894 1 98.69 150 GLY B O 1
ATOM 2369 N N . MET B 1 151 ? -0.375 20 1.742 1 98.81 151 MET B N 1
ATOM 2370 C CA . MET B 1 151 ? -1.115 20.938 2.584 1 98.81 151 MET B CA 1
ATOM 2371 C C . MET B 1 151 ? -1.936 21.891 1.735 1 98.81 151 MET B C 1
ATOM 2373 O O . MET B 1 151 ? -3.092 22.188 2.051 1 98.81 151 MET B O 1
ATOM 2377 N N . ARG B 1 152 ? -1.35 22.391 0.701 1 98.88 152 ARG B N 1
ATOM 2378 C CA . ARG B 1 152 ? -2.053 23.328 -0.171 1 98.88 152 ARG B CA 1
ATOM 2379 C C . ARG B 1 152 ? -3.285 22.672 -0.79 1 98.88 152 ARG B C 1
ATOM 2381 O O . ARG B 1 152 ? -4.348 23.297 -0.864 1 98.88 152 ARG B O 1
ATOM 2388 N N . GLN B 1 153 ? -3.125 21.469 -1.25 1 98.88 153 GLN B N 1
ATOM 2389 C CA . GLN B 1 153 ? -4.258 20.75 -1.824 1 98.88 153 GLN B CA 1
ATOM 2390 C C . GLN B 1 153 ? -5.336 20.5 -0.775 1 98.88 153 GLN B C 1
ATOM 2392 O O . GLN B 1 153 ? -6.523 20.688 -1.038 1 98.88 153 GLN B O 1
ATOM 2397 N N . THR B 1 154 ? -4.969 20.062 0.397 1 98.81 154 THR B N 1
ATOM 2398 C CA . THR B 1 154 ? -5.895 19.812 1.497 1 98.81 154 THR B CA 1
ATOM 2399 C C . THR B 1 154 ? -6.688 21.078 1.833 1 98.81 154 THR B C 1
ATOM 2401 O O . THR B 1 154 ? -7.918 21.047 1.886 1 98.81 154 THR B O 1
ATOM 2404 N N . LEU B 1 155 ? -5.957 22.125 2.02 1 98.88 155 LEU B N 1
ATOM 2405 C CA . LEU B 1 155 ? -6.578 23.391 2.412 1 98.88 155 LEU B CA 1
ATOM 2406 C C . LEU B 1 155 ? -7.488 23.922 1.305 1 98.88 155 LEU B C 1
ATOM 2408 O O . LEU B 1 155 ? -8.555 24.469 1.581 1 98.88 155 LEU B O 1
ATOM 2412 N N . ALA B 1 156 ? -7.09 23.75 0.062 1 98.88 156 ALA B N 1
ATOM 2413 C CA . ALA B 1 156 ? -7.914 24.172 -1.062 1 98.88 156 ALA B CA 1
ATOM 2414 C C . ALA B 1 156 ? -9.234 23.422 -1.096 1 98.88 156 ALA B C 1
ATOM 2416 O O . ALA B 1 156 ? -10.289 24 -1.352 1 98.88 156 ALA B O 1
ATOM 2417 N N . ARG B 1 157 ? -9.188 22.172 -0.839 1 98.88 157 ARG B N 1
ATOM 2418 C CA . ARG B 1 157 ? -10.39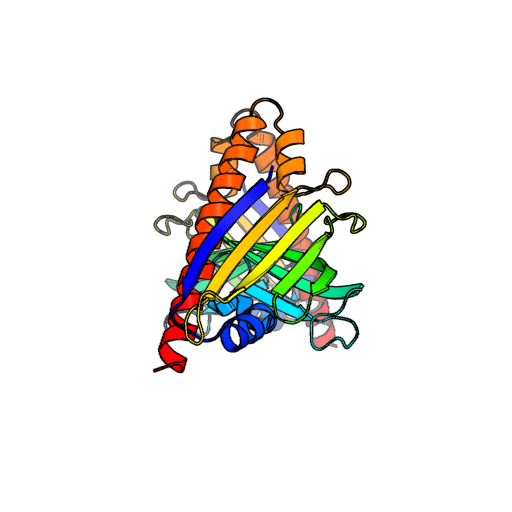8 21.359 -0.857 1 98.88 157 ARG B CA 1
ATOM 2419 C C . ARG B 1 157 ? -11.289 21.672 0.342 1 98.88 157 ARG B C 1
ATOM 2421 O O . ARG B 1 157 ? -12.516 21.672 0.225 1 98.88 157 ARG B O 1
ATOM 2428 N N . MET B 1 158 ? -10.672 21.922 1.494 1 98.69 158 MET B N 1
ATOM 2429 C CA . MET B 1 158 ? -11.453 22.359 2.648 1 98.69 158 MET B CA 1
ATOM 2430 C C . MET B 1 158 ? -12.164 23.672 2.357 1 98.69 158 MET B C 1
ATOM 2432 O O . MET B 1 158 ? -13.344 23.828 2.678 1 98.69 158 MET B O 1
ATOM 2436 N N . ARG B 1 159 ? -11.453 24.531 1.745 1 98.81 159 ARG B N 1
ATOM 2437 C CA . ARG B 1 159 ? -12.047 25.828 1.39 1 98.81 159 ARG B CA 1
ATOM 2438 C C . ARG B 1 159 ? -13.258 25.625 0.481 1 98.81 159 ARG B C 1
ATOM 2440 O O . ARG B 1 159 ? -14.305 26.234 0.701 1 98.81 159 ARG B O 1
ATOM 2447 N N . ALA B 1 160 ? -13.102 24.797 -0.502 1 98.62 160 ALA B N 1
ATOM 2448 C CA . ALA B 1 160 ? -14.188 24.578 -1.455 1 98.62 160 ALA B CA 1
ATOM 2449 C C . ALA B 1 160 ? -15.438 24.062 -0.751 1 98.62 160 ALA B C 1
ATOM 2451 O O . ALA B 1 160 ? -16.547 24.531 -1.018 1 98.62 160 ALA B O 1
ATOM 2452 N N . VAL B 1 161 ? -15.305 23.172 0.148 1 98.25 161 VAL B N 1
ATOM 2453 C CA . VAL B 1 161 ? -16.438 22.578 0.861 1 98.25 161 VAL B CA 1
ATOM 2454 C C . VAL B 1 161 ? -17.078 23.625 1.777 1 98.25 161 VAL B C 1
ATOM 2456 O O . VAL B 1 161 ? -18.297 23.734 1.838 1 98.25 161 VAL B O 1
ATOM 2459 N N . LEU B 1 162 ? -16.281 24.391 2.473 1 98.31 162 LEU B N 1
ATOM 2460 C CA . LEU B 1 162 ? -16.766 25.375 3.441 1 98.31 162 LEU B CA 1
ATOM 2461 C C . LEU B 1 162 ? -17.5 26.516 2.748 1 98.31 162 LEU B C 1
ATOM 2463 O O . LEU B 1 162 ? -18.516 27 3.248 1 98.31 162 LEU B O 1
ATOM 2467 N N . GLU B 1 163 ? -17 26.922 1.609 1 98.06 163 GLU B N 1
ATOM 2468 C CA . GLU B 1 163 ? -17.609 28.047 0.901 1 98.06 163 GLU B CA 1
ATOM 2469 C C . GLU B 1 163 ? -18.875 27.625 0.162 1 98.06 163 GLU B C 1
ATOM 2471 O O . GLU B 1 163 ? -19.75 28.453 -0.108 1 98.06 163 GLU B O 1
ATOM 2476 N N . ALA B 1 164 ? -18.922 26.359 -0.139 1 96.25 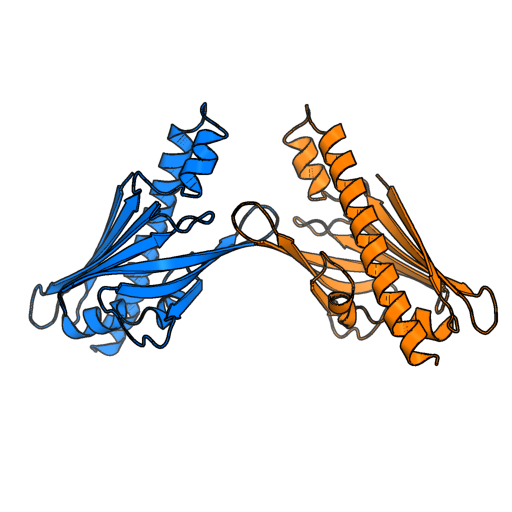164 ALA B N 1
ATOM 2477 C CA . ALA B 1 164 ? -20.141 25.844 -0.771 1 96.25 164 ALA B CA 1
ATOM 2478 C C . ALA B 1 164 ? -21.281 25.734 0.237 1 96.25 164 ALA B C 1
ATOM 2480 O O . ALA B 1 164 ? -22.453 25.859 -0.124 1 96.25 164 ALA B O 1
ATOM 2481 N N . THR B 1 165 ? -20.953 25.469 1.453 1 87.75 165 THR B N 1
ATOM 2482 C CA . THR B 1 165 ? -21.969 25.266 2.484 1 87.75 165 THR B CA 1
ATOM 2483 C C . THR B 1 165 ? -22.406 26.609 3.086 1 87.75 165 THR B C 1
ATOM 2485 O O . THR B 1 165 ? -23.484 26.703 3.656 1 87.75 165 THR B O 1
ATOM 2488 N N . ASN B 1 166 ? -21.562 27.609 3.059 1 81.31 166 ASN B N 1
ATOM 2489 C CA . ASN B 1 166 ? -21.875 28.922 3.615 1 81.31 166 ASN B CA 1
ATOM 2490 C C . ASN B 1 166 ? -22.703 29.75 2.645 1 81.31 166 ASN B C 1
ATOM 2492 O O . ASN B 1 166 ? -23.25 30.797 3.021 1 81.31 166 ASN B O 1
ATOM 2496 N N . THR B 1 167 ? -22.859 29.375 1.354 1 60.28 167 THR B N 1
ATOM 2497 C CA . THR B 1 167 ? -23.734 30.094 0.448 1 60.28 167 THR B CA 1
ATOM 2498 C C . THR B 1 167 ? -25.188 29.656 0.634 1 60.28 167 THR B C 1
ATOM 2500 O O . THR B 1 167 ? -25.453 28.469 0.833 1 60.28 167 THR B O 1
#

Organism: NCBI:txid175570

Foldseek 3Di:
DKDKDKDKAQAALLLLLVVVFQQQCLLLFFPFFNGKDWPPPDDTDDQFTKMKTWTWDDDVPGIDIDIWMKGWHDDDRSFKTKIFTAAPPPGHGFKMKMWGWADPDRGMIMIMIMMDTDDPHQHPLNVVCVVPVVCNVVSVVVVNVVVHVRRVRRNVSSRVVRNVVRD/DKDKDKDKAQAALLLLLVVVFQQQCLLLFFPFFNGKDWPDPDDTDDQFTKMKTWTWDADVPGIDIDIWMKGWHDDDRSFKTKIFTAAPPPGHGFKMKMWGWADPDRGMIMIMIMMDTDDPHQHPLNVVCVVPVVCNVVSVVVVNVVVHVRRVRRNVSSNVVRNVVRD

pLDDT: mean 97.04, std 3.82, range [60.28, 98.94]

Solvent-accessible surface area (backbone atoms only — not comparable to full-atom values): 16902 Å² total; per-residue (Å²): 105,72,53,72,44,70,47,79,34,67,25,36,36,65,62,53,37,54,54,71,55,40,50,65,52,39,37,81,33,35,77,40,42,54,37,36,44,62,36,97,82,43,89,56,89,39,69,68,37,37,29,40,37,32,32,43,43,81,48,95,80,33,32,42,34,31,72,38,48,30,36,28,70,41,70,40,92,71,35,34,46,29,31,31,34,25,18,89,80,87,47,42,47,12,29,36,40,35,40,36,40,42,68,75,47,82,50,22,18,33,46,34,43,38,38,33,59,39,88,81,14,61,35,72,66,53,52,52,23,68,75,35,64,94,46,24,69,59,51,52,51,51,47,52,50,51,50,50,54,38,47,49,48,22,51,51,44,48,38,53,55,47,41,60,68,64,101,106,70,53,71,45,70,45,78,33,67,27,35,38,66,62,53,36,53,55,72,56,40,51,66,50,39,36,81,32,35,75,41,41,55,37,35,45,61,34,97,82,43,89,57,89,40,68,69,35,37,28,40,38,33,33,42,42,83,48,97,82,32,33,41,35,32,72,38,49,32,35,27,70,40,69,40,91,70,36,35,46,29,30,30,35,24,19,90,78,86,44,42,48,12,29,35,41,35,41,36,41,42,66,74,48,82,51,23,17,33,46,34,43,39,39,32,58,39,90,80,15,61,35,73,66,55,52,51,25,69,74,35,64,95,4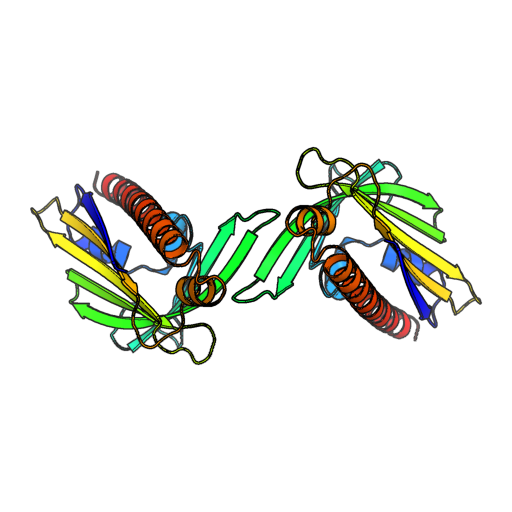6,24,68,59,51,54,51,52,47,52,50,51,51,51,54,36,44,48,48,20,50,51,43,48,38,53,53,46,42,60,69,65,101

Sequence (334 aa):
MAVSESVTVACPAGSAWQLVCTIERIGEFSPECAEAHWLDGATGPAVGARFDGTNRVTVDGGELVWTRTCTVTALVPGEHFAYVVGDRFDGTAASEWAFTVLARSAETCRITQSFRHLPDGMSGTRSQADAHPDEAAEIVDRRAGQLRAGMRQTLARMRAVLEATNTMAVSESVTVACPAGSAWQLVCTIERIGEFSPECAEAHWLDGATGPAVGARFDGTNRVTVDGGELVWTRTCTVTALVPGEHFAYVVGDRFDGTAASEWAFTVLARSAETCRITQSFRHLPDGMSGTRSQADAHPDEAAEIVDRRAGQLRAGMRQTLARMRAVLEATNT